Protein AF-G6C2I0-F1 (afdb_monomer)

Foldseek 3Di:
DDADQKKFKDFPNHTQWMWGQDPQLATKTAGDPVCLVPHAFLQCPQGNSDGDIRWDDCPPQNNDFLLLSQQAAPAALLLLVCLLCVVVVHHSVPQGSLNRLLCSACVGAFGMGIPPHDDSDDDDDDDDDPQVVLVQSACSLVDSDDPCSVVQNVFPNRHYDNFRWGWDDDPLFIKIKTHDHPPDDRAVQVVVQVVVVVCVVVVNDFFDWDFADDPRYNGIIMGTRPQWDQDPVRDIRGHRDGDPCSNVSHDPVDPPDDPVNVVVVVVVVVD

Radius of gyration: 19.17 Å; Cα contacts (8 Å, |Δi|>4): 490; chains: 1; bounding box: 46×45×50 Å

pLDDT: mean 92.17, std 7.11, range [58.41, 98.88]

Sequence (271 aa):
MNKIKSLQVFYNDKKVGTLALMKNNIVAFEYDNEWLNNGFSISPYSLPLKKQVFIPKIDPFDGLYGVFSDSLPDGWGRLLVDRILNSQNINSRQISQIDRLAIVGETGMGALSYKPEYNLLEDKDYQEDYDSLALSCQKILNTEYSADLDNLFRLGGSSGGARPKILTKIDNEDWIIKFPSSLDDKNIGELEYLYSVCAKKCKIDMPETKLFPSKISSGYFGIKRFDRKKLSTGTIRKLHMISVSGLLETSHRIPNLDYNDLMQLTLNLTK

Solvent-accessible surface area (backbone atoms only — not comparable to full-atom values): 15181 Å² total; per-residue (Å²): 134,82,86,60,56,59,34,39,33,25,46,84,90,40,59,44,23,39,38,35,60,49,77,93,62,23,37,29,37,31,64,28,74,66,25,66,76,75,58,76,50,86,35,66,81,85,43,51,79,55,98,52,80,45,72,48,51,50,74,70,50,70,5,34,49,25,61,63,51,60,30,42,36,29,61,32,6,38,51,36,46,40,48,55,32,46,76,71,74,37,66,53,89,77,58,48,71,66,46,50,42,17,54,25,17,78,69,21,51,36,25,55,25,31,38,70,59,48,80,92,71,81,94,73,94,77,83,91,51,66,62,60,51,44,53,45,51,49,39,43,76,74,40,97,67,52,98,53,49,68,58,50,29,75,32,14,26,31,33,61,50,63,58,40,48,35,52,49,72,57,98,89,39,55,30,37,40,40,41,64,46,98,88,50,53,76,43,48,22,41,54,55,36,52,51,54,53,50,39,47,76,72,68,46,92,70,65,60,70,47,70,41,86,44,96,86,41,78,15,32,22,29,37,43,45,82,40,51,42,78,42,99,86,71,48,74,44,52,34,80,69,69,51,71,36,23,59,68,58,43,50,85,88,50,97,80,76,55,71,65,57,53,52,53,51,50,55,68,75,72,109

Nearest PDB structures (foldseek):
  7mvs-assembly1_A  TM=4.663E-01  e=1.176E-01  Staphylococcus aureus
  5npk-assembly2_b  TM=4.610E-01  e=1.495E-01  Staphylococcus aureus subsp. aureus N315
  5npp-assembly1_B  TM=4.278E-01  e=5.590E-01  Staphylococcus aureus subsp. aureus N315
  6fm4-assembly1_B  TM=3.222E-01  e=3.259E-01  Staphylococcus aureus subsp. aureus N315
  7mvs-assembly1_B  TM=2.374E-01  e=1.249E-01  Staphylococcus aureus

Structure (mmCIF, N/CA/C/O backbone):
data_AF-G6C2I0-F1
#
_entry.id   AF-G6C2I0-F1
#
loop_
_atom_site.group_PDB
_atom_site.id
_atom_site.type_symbol
_atom_site.label_atom_id
_atom_site.label_alt_id
_atom_site.label_comp_id
_atom_site.label_asym_id
_atom_site.label_entity_id
_atom_site.label_seq_id
_atom_site.pdbx_PDB_ins_code
_atom_site.Cartn_x
_atom_site.Cartn_y
_atom_site.Cartn_z
_atom_site.occupancy
_atom_site.B_iso_or_equiv
_atom_site.auth_seq_id
_atom_site.auth_comp_id
_atom_site.auth_asym_id
_atom_site.auth_atom_id
_atom_site.pdbx_PDB_model_num
ATOM 1 N N . MET A 1 1 ? 5.875 21.004 7.013 1.00 69.56 1 MET A N 1
ATOM 2 C CA . MET A 1 1 ? 4.686 20.154 7.227 1.00 69.56 1 MET A CA 1
ATOM 3 C C . MET A 1 1 ? 4.168 20.340 8.648 1.00 69.56 1 MET A C 1
ATOM 5 O O . MET A 1 1 ? 4.950 20.199 9.584 1.00 69.56 1 MET A O 1
ATOM 9 N N . ASN A 1 2 ? 2.890 20.696 8.819 1.00 75.19 2 ASN A N 1
ATOM 10 C CA . ASN A 1 2 ? 2.262 20.739 10.146 1.00 75.19 2 ASN A CA 1
ATOM 11 C C . ASN A 1 2 ? 2.025 19.307 10.636 1.00 75.19 2 ASN A C 1
ATOM 13 O O . ASN A 1 2 ? 1.536 18.484 9.869 1.00 75.19 2 ASN A O 1
ATOM 17 N N . LYS A 1 3 ? 2.359 19.015 11.898 1.00 80.00 3 LYS A N 1
ATOM 18 C CA . LYS A 1 3 ? 2.163 17.674 12.466 1.00 80.00 3 LYS A CA 1
ATOM 19 C C . LYS A 1 3 ? 0.683 17.331 12.550 1.00 80.00 3 LYS A C 1
ATOM 21 O O . LYS A 1 3 ? -0.088 18.067 13.174 1.00 80.00 3 LYS A O 1
ATOM 26 N N . ILE A 1 4 ? 0.315 16.188 11.988 1.00 88.88 4 ILE A N 1
ATOM 27 C CA . ILE A 1 4 ? -1.056 15.698 12.011 1.00 88.88 4 ILE A CA 1
ATOM 28 C C . ILE A 1 4 ? -1.294 14.970 13.332 1.00 88.88 4 ILE A C 1
ATOM 30 O O . ILE A 1 4 ? -0.576 14.044 13.702 1.00 88.88 4 ILE A O 1
ATOM 34 N N . LYS A 1 5 ? -2.303 15.420 14.083 1.00 93.31 5 LYS A N 1
ATOM 35 C CA . LYS A 1 5 ? -2.696 14.794 15.358 1.00 93.31 5 LYS A CA 1
ATOM 36 C C . LYS A 1 5 ? -3.824 13.784 15.195 1.00 93.31 5 LYS A C 1
ATOM 38 O O . LYS A 1 5 ? -3.981 12.918 16.050 1.00 93.31 5 LYS A O 1
ATOM 43 N N . SER A 1 6 ? -4.604 13.894 14.126 1.00 96.81 6 SER A N 1
ATOM 44 C CA . SER A 1 6 ? -5.695 12.977 13.824 1.00 96.81 6 SER A CA 1
ATOM 45 C C . SER A 1 6 ? -5.953 12.884 12.323 1.00 96.81 6 SER A C 1
ATOM 47 O O . SER A 1 6 ? -5.758 13.853 11.591 1.00 96.81 6 SER A O 1
ATOM 49 N N . LEU A 1 7 ? -6.411 11.711 11.885 1.00 97.38 7 LEU A N 1
ATOM 50 C CA . LEU A 1 7 ? -6.851 11.430 10.521 1.00 97.38 7 LEU A CA 1
ATOM 51 C C . LEU A 1 7 ? -8.189 10.708 10.555 1.00 97.38 7 LEU A C 1
ATOM 53 O O . LEU A 1 7 ? -8.407 9.808 11.356 1.00 97.38 7 LEU A O 1
ATOM 57 N N . GLN A 1 8 ? -9.081 11.064 9.653 1.00 98.38 8 GLN A N 1
ATOM 58 C CA . GLN A 1 8 ? -10.288 10.309 9.370 1.00 98.38 8 GLN A CA 1
ATOM 59 C C . GLN A 1 8 ? -9.968 9.213 8.354 1.00 98.38 8 GLN A C 1
ATOM 61 O O . GLN A 1 8 ? -9.267 9.463 7.374 1.00 98.38 8 GLN A O 1
ATOM 66 N N . VAL A 1 9 ? -10.496 8.013 8.586 1.00 98.50 9 VAL A N 1
ATOM 67 C CA . VAL A 1 9 ? -10.360 6.862 7.686 1.00 98.50 9 VAL A CA 1
ATOM 68 C C . VAL A 1 9 ? -11.669 6.669 6.938 1.00 98.50 9 VAL A C 1
ATOM 70 O O . VAL A 1 9 ? -12.734 6.688 7.557 1.00 98.50 9 VAL A O 1
ATOM 73 N N . PHE A 1 10 ? -11.601 6.446 5.630 1.00 98.44 10 PHE A N 1
ATOM 74 C CA . PHE A 1 10 ? -12.758 6.246 4.760 1.00 98.44 10 PHE A CA 1
ATOM 75 C C . PHE A 1 10 ? -12.673 4.929 3.984 1.00 98.44 10 PHE A C 1
ATOM 77 O O . PHE A 1 10 ? -11.588 4.432 3.708 1.00 98.44 10 PHE A O 1
ATOM 84 N N . TYR A 1 11 ? -13.832 4.396 3.598 1.00 97.38 11 TYR A N 1
ATOM 85 C CA . TYR A 1 11 ? -14.012 3.293 2.657 1.00 97.38 11 TYR A CA 1
ATOM 86 C C . TYR A 1 11 ? -15.064 3.716 1.627 1.00 97.38 11 TYR A C 1
ATOM 88 O O . TYR A 1 11 ? -16.236 3.844 1.979 1.00 97.38 11 TYR A O 1
ATOM 96 N N . ASN A 1 12 ? -14.661 3.926 0.366 1.00 93.94 12 ASN A N 1
ATOM 97 C CA . ASN A 1 12 ? -15.538 4.418 -0.716 1.00 93.94 12 ASN A CA 1
ATOM 98 C C . ASN A 1 12 ? -16.472 5.558 -0.237 1.00 93.94 12 ASN A C 1
ATOM 100 O O . ASN A 1 12 ? -17.691 5.395 -0.212 1.00 93.94 12 ASN A O 1
ATOM 104 N N . ASP A 1 13 ? -15.878 6.660 0.235 1.00 92.38 13 ASP A N 1
ATOM 105 C CA . ASP A 1 13 ? -16.540 7.878 0.747 1.00 92.38 13 ASP A CA 1
ATOM 106 C C . ASP A 1 13 ? -17.302 7.756 2.074 1.00 92.38 13 ASP A C 1
ATOM 108 O O . ASP A 1 13 ? -17.698 8.766 2.655 1.00 92.38 13 ASP A O 1
ATOM 112 N N . LYS A 1 14 ? -17.443 6.550 2.628 1.00 97.38 14 LYS A N 1
ATOM 113 C CA . LYS A 1 14 ? -18.017 6.356 3.964 1.00 97.38 14 LYS A CA 1
ATOM 114 C C . LYS A 1 14 ? -16.936 6.430 5.025 1.00 97.38 14 LYS A C 1
ATOM 116 O O . LYS A 1 14 ? -15.939 5.713 4.946 1.00 97.38 14 LYS A O 1
ATOM 121 N N . LYS A 1 15 ? -17.141 7.267 6.039 1.00 98.50 15 LYS A N 1
ATOM 122 C CA . LYS A 1 15 ? -16.218 7.369 7.167 1.00 98.50 15 LYS A CA 1
ATOM 123 C C . LYS A 1 15 ? -16.267 6.081 7.988 1.00 98.50 15 LYS A C 1
ATOM 125 O O . LYS A 1 15 ? -17.309 5.711 8.515 1.00 98.50 15 LYS A O 1
ATOM 130 N N . VAL A 1 16 ? -15.125 5.414 8.087 1.00 98.69 16 VAL A N 1
ATOM 131 C CA . VAL A 1 16 ? -14.931 4.188 8.867 1.00 98.69 16 VAL A CA 1
ATOM 132 C C . VAL A 1 16 ? -14.662 4.532 10.326 1.00 98.69 16 VAL A C 1
ATOM 134 O O . VAL A 1 16 ? -15.190 3.895 11.232 1.00 98.69 16 VAL A O 1
ATOM 137 N N . GLY A 1 17 ? -13.839 5.550 10.568 1.00 98.69 17 GLY A N 1
ATOM 138 C CA . GLY A 1 17 ? -13.423 5.919 11.912 1.00 98.69 17 GLY A CA 1
ATOM 139 C C . GLY A 1 17 ? -12.385 7.027 11.929 1.00 98.69 17 GLY A C 1
ATOM 140 O O . GLY A 1 17 ? -12.178 7.723 10.932 1.00 98.69 17 GLY A O 1
ATOM 141 N N . THR A 1 18 ? -11.747 7.199 13.079 1.00 98.75 18 THR A N 1
ATOM 142 C CA . THR A 1 18 ? -10.742 8.238 13.314 1.00 98.75 18 THR A CA 1
ATOM 143 C C . THR A 1 18 ? -9.493 7.625 13.933 1.00 98.75 18 THR A C 1
ATOM 145 O O . THR A 1 18 ? -9.576 6.880 14.905 1.00 98.75 18 THR A O 1
ATOM 148 N N . LEU A 1 19 ? -8.340 7.962 13.365 1.00 98.62 19 LEU A N 1
ATOM 149 C CA . LEU A 1 19 ? -7.011 7.740 13.912 1.00 98.62 19 LEU A CA 1
ATOM 150 C C . LEU A 1 19 ? -6.587 8.962 14.729 1.00 98.62 19 LEU A C 1
ATOM 152 O O . LEU A 1 19 ? -6.775 10.095 14.282 1.00 98.62 19 LEU A O 1
ATOM 156 N N . ALA A 1 20 ? -5.980 8.746 15.891 1.00 97.88 20 ALA A N 1
ATOM 157 C CA . ALA A 1 20 ? -5.472 9.809 16.751 1.00 97.88 20 ALA A CA 1
ATOM 158 C C . ALA A 1 20 ? -4.074 9.472 17.279 1.00 97.88 20 ALA A C 1
ATOM 160 O O . AL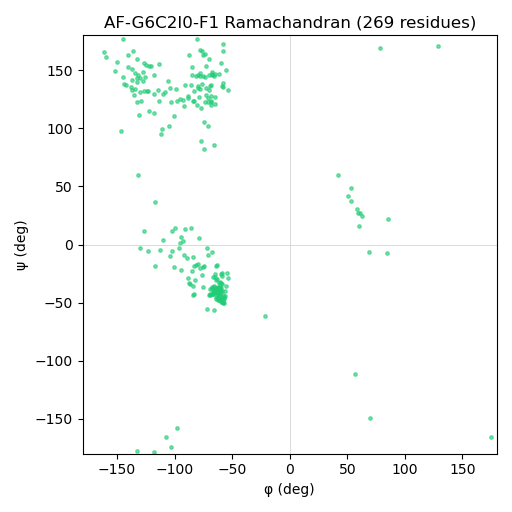A A 1 20 ? -3.845 8.404 17.846 1.00 97.88 20 ALA A O 1
ATOM 161 N N . LEU A 1 21 ? -3.142 10.410 17.109 1.00 96.62 21 LEU A N 1
ATOM 162 C CA . LEU A 1 21 ? -1.776 10.289 17.599 1.00 96.62 21 LEU A CA 1
ATOM 163 C C . LEU A 1 21 ? -1.738 10.477 19.121 1.00 96.62 21 LEU A C 1
ATOM 165 O O . LEU A 1 21 ? -2.130 11.518 19.653 1.00 96.62 21 LEU A O 1
ATOM 169 N N . MET A 1 22 ? -1.218 9.475 19.814 1.00 94.81 22 MET A N 1
ATOM 170 C CA . MET A 1 22 ? -0.956 9.463 21.249 1.00 94.81 22 MET A CA 1
ATOM 171 C C . MET A 1 22 ? 0.543 9.657 21.533 1.00 94.81 22 MET A C 1
ATOM 173 O O . MET A 1 22 ? 1.358 9.911 20.643 1.00 94.81 22 MET A O 1
ATOM 177 N N . LYS A 1 23 ? 0.931 9.554 22.812 1.00 90.69 23 LYS A N 1
ATOM 178 C CA . LYS A 1 23 ? 2.345 9.530 23.214 1.00 90.69 23 LYS A CA 1
ATOM 179 C C . LYS A 1 23 ? 3.070 8.342 22.561 1.00 90.69 23 LYS A C 1
ATOM 181 O O . LYS A 1 23 ? 2.452 7.335 22.229 1.00 90.69 23 LYS A O 1
ATOM 186 N N . ASN A 1 24 ? 4.390 8.461 22.419 1.00 88.06 24 ASN A N 1
ATOM 187 C CA . ASN A 1 24 ? 5.270 7.421 21.869 1.00 88.06 24 ASN A CA 1
ATOM 188 C C . ASN A 1 24 ? 4.908 6.971 20.439 1.00 88.06 24 ASN A C 1
ATOM 190 O O . ASN A 1 24 ? 5.144 5.822 20.089 1.00 88.06 24 ASN A O 1
ATOM 194 N N . ASN A 1 25 ? 4.340 7.866 19.621 1.00 89.81 25 ASN A N 1
ATOM 195 C CA . ASN A 1 25 ? 3.910 7.601 18.240 1.00 89.81 25 ASN A CA 1
ATOM 196 C C . ASN A 1 25 ? 2.838 6.510 18.075 1.00 89.81 25 ASN A C 1
ATOM 198 O O . ASN A 1 25 ? 2.589 6.071 16.958 1.00 89.81 25 ASN A O 1
ATOM 202 N N . ILE A 1 26 ? 2.159 6.122 19.157 1.00 96.69 26 ILE A N 1
ATOM 203 C CA . ILE A 1 26 ? 1.025 5.199 19.084 1.00 96.69 26 ILE A CA 1
ATOM 204 C C . ILE A 1 26 ? -0.150 5.909 18.410 1.00 96.69 26 ILE A C 1
ATOM 206 O O . ILE A 1 26 ? -0.492 7.032 18.776 1.00 96.69 26 ILE A O 1
ATOM 210 N N . VAL A 1 27 ? -0.787 5.253 17.447 1.00 98.00 27 VAL A N 1
ATOM 211 C CA . VAL A 1 27 ? -1.942 5.766 16.713 1.00 98.00 27 VAL A CA 1
ATOM 212 C C . VAL A 1 27 ? -3.167 4.952 17.110 1.00 98.00 27 VAL A C 1
ATOM 214 O O . VAL A 1 27 ? -3.382 3.840 16.630 1.00 98.00 27 VAL A O 1
ATOM 217 N N . ALA A 1 28 ? -3.973 5.507 18.012 1.00 98.31 28 ALA A N 1
ATOM 218 C CA . ALA A 1 28 ? -5.231 4.891 18.408 1.00 98.31 28 ALA A CA 1
ATOM 219 C C . ALA A 1 28 ? -6.275 5.021 17.300 1.00 98.31 28 ALA A C 1
ATOM 221 O O . ALA A 1 28 ? -6.241 5.967 16.514 1.00 98.31 28 ALA A O 1
ATOM 222 N N . PHE A 1 29 ? -7.224 4.092 17.273 1.00 98.81 29 PHE A N 1
ATOM 223 C CA . PHE A 1 29 ? -8.326 4.075 16.323 1.00 98.81 29 PHE A CA 1
ATOM 224 C C . PHE A 1 29 ? -9.667 3.958 17.047 1.00 98.81 29 PHE A C 1
ATOM 226 O O . PHE A 1 29 ? -9.801 3.192 17.997 1.00 98.81 29 PHE A O 1
ATOM 233 N N . GLU A 1 30 ? -10.680 4.669 16.568 1.00 98.75 30 GLU A N 1
ATOM 234 C CA . GLU A 1 30 ? -12.069 4.490 16.987 1.00 98.75 30 GLU A CA 1
ATOM 235 C C . GLU A 1 30 ? -12.976 4.458 15.753 1.00 98.75 30 GLU A C 1
ATOM 237 O O . GLU A 1 30 ? -12.849 5.301 14.860 1.00 98.75 30 GLU A O 1
ATOM 242 N N . TYR A 1 31 ? -13.894 3.490 15.703 1.00 98.88 31 TYR A N 1
ATOM 243 C CA . TYR A 1 31 ? -14.903 3.417 14.648 1.00 98.88 31 TYR A CA 1
ATOM 244 C C . TYR A 1 31 ? -15.907 4.568 14.745 1.00 98.88 31 TYR A C 1
ATOM 246 O O . TYR A 1 31 ? -16.311 4.981 15.831 1.00 98.88 31 TYR A O 1
ATOM 254 N N . ASP A 1 32 ? -16.377 5.038 13.594 1.00 98.75 32 ASP A N 1
ATOM 255 C CA . ASP A 1 32 ? -17.488 5.979 13.532 1.00 98.75 32 ASP A CA 1
ATOM 256 C C . ASP A 1 32 ? -18.809 5.293 13.939 1.00 98.75 32 ASP A C 1
ATOM 258 O O . ASP A 1 32 ? -19.021 4.112 13.649 1.00 98.75 32 ASP A O 1
ATOM 262 N N . ASN A 1 33 ? -19.719 6.020 14.600 1.00 98.25 33 ASN A N 1
ATOM 263 C CA . ASN A 1 33 ? -21.000 5.455 15.044 1.00 98.25 33 ASN A CA 1
ATOM 264 C C . ASN A 1 33 ? -21.842 4.948 13.863 1.00 98.25 33 ASN A C 1
ATOM 266 O O . ASN A 1 33 ? -22.517 3.929 13.992 1.00 98.25 33 ASN A O 1
ATOM 270 N N . GLU A 1 34 ? -21.807 5.631 12.715 1.00 98.06 34 GLU A N 1
ATOM 271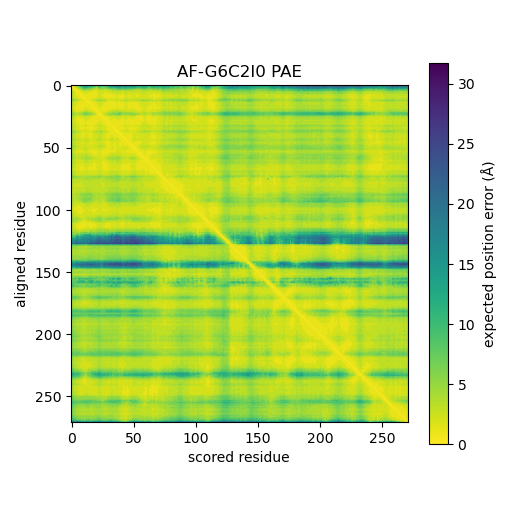 C CA . GLU A 1 34 ? -22.550 5.184 11.535 1.00 98.06 34 GLU A CA 1
ATOM 272 C C . GLU A 1 34 ? -21.947 3.898 10.952 1.00 98.06 34 GLU A C 1
ATOM 274 O O . GLU A 1 34 ? -22.679 2.986 10.554 1.00 98.06 34 GLU A O 1
ATOM 279 N N . TRP A 1 35 ? -20.614 3.787 10.966 1.00 98.56 35 TRP A N 1
ATOM 280 C CA . TRP A 1 35 ? -19.906 2.593 10.510 1.00 98.56 35 TRP A CA 1
ATOM 281 C C . TRP A 1 35 ? -20.155 1.388 11.415 1.00 98.56 35 TRP A C 1
ATOM 283 O O . TRP A 1 35 ? -20.317 0.278 10.922 1.00 98.56 35 TRP A O 1
ATOM 293 N N . LEU A 1 36 ? -20.244 1.589 12.731 1.00 98.12 36 LEU A N 1
ATOM 294 C CA . LEU A 1 36 ? -20.587 0.514 13.667 1.00 98.12 36 LEU A CA 1
ATOM 295 C C . LEU A 1 36 ? -21.953 -0.116 13.368 1.00 98.12 36 LEU A C 1
ATOM 297 O O . LEU A 1 36 ? -22.112 -1.319 13.551 1.00 98.12 36 LEU A O 1
ATOM 301 N N . ASN A 1 37 ? -22.913 0.681 12.893 1.00 97.44 37 ASN A N 1
ATOM 302 C CA . ASN A 1 37 ? -24.268 0.211 12.603 1.00 97.44 37 ASN A CA 1
ATOM 303 C C . ASN A 1 37 ? -24.402 -0.424 11.212 1.00 97.44 37 ASN A C 1
ATOM 305 O O . ASN A 1 37 ? -25.180 -1.357 11.042 1.00 97.44 37 ASN A O 1
ATOM 309 N N . ASN A 1 38 ? -23.678 0.097 10.216 1.00 97.25 38 ASN A N 1
ATOM 310 C CA . ASN A 1 38 ? -23.921 -0.216 8.799 1.00 97.25 38 ASN A CA 1
ATOM 311 C C . ASN A 1 38 ? -22.701 -0.785 8.057 1.00 97.25 38 ASN A C 1
ATOM 313 O O . ASN A 1 38 ? -22.786 -1.098 6.867 1.00 97.25 38 ASN A O 1
ATOM 317 N N . GLY A 1 39 ? -21.547 -0.821 8.715 1.00 97.25 39 GLY A N 1
ATOM 318 C CA . GLY A 1 39 ? -20.271 -1.224 8.145 1.00 97.25 39 GLY A CA 1
ATOM 319 C C . GLY A 1 39 ? -19.912 -2.673 8.452 1.00 97.25 39 GLY A C 1
ATOM 320 O O . GLY A 1 39 ? -20.750 -3.522 8.741 1.00 97.25 39 GLY A O 1
ATOM 321 N N . PHE A 1 40 ? -18.617 -2.951 8.372 1.00 97.31 40 PHE A N 1
ATOM 322 C CA . PHE A 1 40 ? -18.014 -4.244 8.686 1.00 97.31 40 PHE A CA 1
ATOM 323 C C . PHE A 1 40 ? -16.685 -4.009 9.413 1.00 97.31 40 PHE A C 1
ATOM 325 O O . PHE A 1 40 ? -16.128 -2.907 9.378 1.00 97.31 40 PHE A O 1
ATOM 332 N N . SER A 1 41 ? -16.159 -5.033 10.083 1.00 97.31 41 SER A N 1
ATOM 333 C CA . SER A 1 41 ? -14.842 -4.919 10.711 1.00 97.31 41 SER A CA 1
ATOM 334 C C . SER A 1 41 ? -13.756 -4.877 9.637 1.00 97.31 41 SER A C 1
ATOM 336 O O . SER A 1 41 ? -13.643 -5.802 8.835 1.00 97.31 41 SER A O 1
ATOM 338 N N . ILE A 1 42 ? -12.938 -3.822 9.631 1.00 97.44 42 ILE A N 1
ATOM 339 C CA . ILE A 1 42 ? -11.839 -3.686 8.661 1.00 97.44 42 ILE A CA 1
ATOM 340 C C . ILE A 1 42 ? -10.646 -4.602 8.983 1.00 97.44 42 ILE A C 1
ATOM 342 O O . ILE A 1 42 ? -9.850 -4.899 8.097 1.00 97.44 42 ILE A O 1
ATOM 346 N N . SER A 1 43 ? -10.543 -5.081 10.225 1.00 97.06 43 SER A N 1
ATOM 347 C CA . SER A 1 43 ? -9.609 -6.125 10.657 1.00 97.06 43 SER A CA 1
ATOM 348 C C . SER A 1 43 ? -10.288 -6.945 11.762 1.00 97.06 43 SER A C 1
ATOM 350 O O . SER A 1 43 ? -10.328 -6.489 12.904 1.00 97.06 43 SER A O 1
ATOM 352 N N . PRO A 1 44 ? -10.885 -8.111 11.458 1.00 94.50 44 PRO A N 1
ATOM 353 C CA . PRO A 1 44 ? -11.785 -8.817 12.379 1.00 94.50 44 PRO A CA 1
ATOM 354 C C . PRO A 1 44 ? -11.144 -9.238 13.703 1.00 94.50 44 PRO A C 1
ATOM 356 O O . PRO A 1 44 ? -11.826 -9.237 14.728 1.00 94.50 44 PRO A O 1
ATOM 359 N N . TYR A 1 45 ? -9.850 -9.561 13.704 1.00 94.69 45 TYR A N 1
ATOM 360 C CA . TYR A 1 45 ? -9.148 -9.999 14.910 1.00 94.69 45 TYR A CA 1
ATOM 361 C C . TYR A 1 45 ? -8.665 -8.825 15.767 1.00 94.69 45 TYR A C 1
ATOM 363 O O . TYR A 1 45 ? -8.856 -8.838 16.983 1.00 94.69 45 TYR A O 1
ATOM 371 N N . SER A 1 46 ? -8.092 -7.790 15.147 1.00 97.38 46 SER A N 1
ATOM 372 C CA . SER A 1 46 ? -7.517 -6.646 15.870 1.00 97.38 46 SER A CA 1
ATOM 373 C C . SER A 1 46 ? -8.536 -5.551 16.180 1.00 97.38 46 SER A C 1
ATOM 375 O O . SER A 1 46 ? -8.451 -4.888 17.212 1.00 97.38 46 SER A O 1
ATOM 377 N N . LEU A 1 47 ? -9.502 -5.357 15.281 1.00 98.19 47 LEU A N 1
ATOM 378 C CA . LEU A 1 47 ? -10.477 -4.267 15.281 1.00 98.19 47 LEU A CA 1
ATOM 379 C C . LEU A 1 47 ? -11.908 -4.801 15.079 1.00 98.19 47 LEU A C 1
ATOM 381 O O . LEU A 1 47 ? -12.571 -4.421 14.105 1.00 98.19 47 LEU A O 1
ATOM 385 N N . PRO A 1 48 ? -12.438 -5.672 15.957 1.00 97.38 48 PRO A N 1
ATOM 386 C CA . PRO A 1 48 ? -13.841 -6.083 15.883 1.00 97.38 48 PRO A CA 1
ATOM 387 C C . PRO A 1 48 ? -14.771 -4.858 15.918 1.00 97.38 48 PRO A C 1
ATOM 389 O O . PRO A 1 48 ? -14.431 -3.852 16.538 1.00 97.38 48 PRO A O 1
ATOM 392 N N . LEU A 1 49 ? -15.949 -4.928 15.285 1.00 97.38 49 LEU A N 1
ATOM 393 C CA . LEU A 1 49 ? -16.934 -3.833 15.301 1.00 97.38 49 LEU A CA 1
ATOM 394 C C . LEU A 1 49 ? -17.481 -3.604 16.717 1.00 97.38 49 LEU A C 1
ATOM 396 O O . LEU A 1 49 ? -18.502 -4.163 17.113 1.00 97.38 49 LEU A O 1
ATOM 400 N N . LYS A 1 50 ? -16.769 -2.799 17.503 1.00 97.69 50 LYS A N 1
ATOM 401 C CA . LYS A 1 50 ? -17.113 -2.445 18.878 1.00 97.69 50 LYS A CA 1
ATOM 402 C C . LYS A 1 50 ? -16.873 -0.961 19.095 1.00 97.69 50 LYS A C 1
ATOM 404 O O . LYS A 1 50 ? -15.886 -0.405 18.615 1.00 97.69 50 LYS A O 1
ATOM 409 N N . LYS A 1 51 ? -17.769 -0.336 19.858 1.00 97.69 51 LYS A N 1
ATOM 410 C CA . LYS A 1 51 ? -17.649 1.061 20.270 1.00 97.69 51 LYS A CA 1
ATOM 411 C C . LYS A 1 51 ? -16.636 1.189 21.405 1.00 97.69 51 LYS A C 1
ATOM 413 O O . LYS A 1 51 ? -16.993 1.064 22.572 1.00 97.69 51 LYS A O 1
ATOM 418 N N . GLN A 1 52 ? -15.375 1.383 21.046 1.00 98.00 52 GLN A N 1
ATOM 419 C CA . GLN A 1 52 ? -14.272 1.610 21.974 1.00 98.00 52 GLN A CA 1
ATOM 420 C C . GLN A 1 52 ? -13.086 2.245 21.242 1.00 98.00 52 GLN A C 1
ATOM 422 O O . GLN A 1 52 ? -12.995 2.177 20.015 1.00 98.00 52 GLN A O 1
ATOM 427 N N . VAL A 1 53 ? -12.139 2.771 22.016 1.00 98.44 53 VAL A N 1
ATOM 428 C CA . VAL A 1 53 ? -10.825 3.165 21.507 1.00 98.44 53 VAL A CA 1
ATOM 429 C C . VAL A 1 53 ? -9.921 1.934 21.455 1.00 98.44 53 VAL A C 1
ATOM 431 O O . VAL A 1 53 ? -9.705 1.259 22.462 1.00 98.44 53 VAL A O 1
ATOM 434 N N . PHE A 1 54 ? -9.383 1.653 20.276 1.00 98.56 54 PHE A N 1
ATOM 435 C CA . PHE A 1 54 ? -8.406 0.605 20.023 1.00 98.56 54 PHE A CA 1
ATOM 436 C C . PHE A 1 54 ? -7.003 1.200 20.073 1.00 98.56 54 PHE A C 1
ATOM 438 O O . PHE A 1 54 ? -6.709 2.167 19.370 1.00 98.56 54 PHE A O 1
ATOM 445 N N . ILE A 1 55 ? -6.138 0.626 20.904 1.00 98.25 55 ILE A N 1
ATOM 446 C CA . ILE A 1 55 ? -4.761 1.084 21.096 1.00 98.25 55 ILE A CA 1
ATOM 447 C C . ILE A 1 55 ? -3.827 -0.051 20.656 1.00 98.25 55 ILE A C 1
ATOM 449 O O . ILE A 1 55 ? -3.824 -1.103 21.304 1.00 98.25 55 ILE A O 1
ATOM 453 N N . PRO A 1 56 ? -3.056 0.124 19.568 1.00 97.25 56 PRO A N 1
ATOM 454 C CA . PRO A 1 56 ? -2.139 -0.905 19.096 1.00 97.25 56 PRO A CA 1
ATOM 455 C C . PRO A 1 56 ? -0.909 -1.016 20.005 1.00 97.25 56 PRO A C 1
ATOM 457 O O . PRO A 1 56 ? -0.595 -0.124 20.800 1.00 97.25 56 PRO A O 1
ATOM 460 N N . LYS A 1 57 ? -0.182 -2.124 19.857 1.00 95.62 57 LYS A N 1
ATOM 461 C CA . LYS A 1 57 ? 1.179 -2.256 20.389 1.00 95.62 57 LYS A CA 1
ATOM 462 C C . LYS A 1 57 ? 2.154 -1.457 19.518 1.00 95.62 57 LYS A C 1
ATOM 464 O O . LYS A 1 57 ? 1.827 -1.100 18.390 1.00 95.62 57 LYS A O 1
ATOM 469 N N . ILE A 1 58 ? 3.350 -1.183 20.046 1.00 94.94 58 ILE A N 1
ATOM 470 C CA . ILE A 1 58 ? 4.424 -0.561 19.256 1.00 94.94 58 ILE A CA 1
ATOM 471 C C . ILE A 1 58 ? 4.861 -1.528 18.153 1.00 94.94 58 ILE A C 1
ATOM 473 O O . ILE A 1 58 ? 4.767 -1.194 16.980 1.00 94.94 58 ILE A O 1
ATOM 477 N N . ASP A 1 59 ? 5.259 -2.743 18.516 1.00 94.06 59 ASP A N 1
ATOM 478 C CA . ASP A 1 59 ? 5.637 -3.764 17.542 1.00 94.06 59 ASP A CA 1
ATOM 479 C C . ASP A 1 59 ? 4.413 -4.542 17.029 1.00 94.06 59 ASP A C 1
ATOM 481 O O . ASP A 1 59 ? 3.487 -4.800 17.809 1.00 94.06 59 ASP A O 1
ATOM 485 N N . PRO A 1 60 ? 4.409 -4.964 15.748 1.00 94.69 60 PRO A N 1
ATOM 486 C CA . PRO A 1 60 ? 5.506 -4.848 14.772 1.00 94.69 60 PRO A CA 1
ATOM 487 C C . PRO A 1 60 ? 5.435 -3.617 13.847 1.00 94.69 60 PRO A C 1
ATOM 489 O O . PRO A 1 60 ? 6.275 -3.484 12.957 1.00 94.69 60 PRO A O 1
ATOM 492 N N . PHE A 1 61 ? 4.430 -2.750 14.002 1.00 95.19 61 PHE A N 1
ATOM 493 C CA . PHE A 1 61 ? 4.096 -1.702 13.025 1.00 95.19 61 PHE A CA 1
ATOM 494 C C . PHE A 1 61 ? 4.237 -0.275 13.570 1.00 95.19 61 PHE A C 1
ATOM 496 O O . PHE A 1 61 ? 3.448 0.607 13.233 1.00 95.19 61 PHE A O 1
ATOM 503 N N . ASP A 1 62 ? 5.237 -0.044 14.417 1.00 94.19 62 ASP A N 1
ATOM 504 C CA . ASP A 1 62 ? 5.584 1.266 14.980 1.00 94.19 62 ASP A CA 1
ATOM 505 C C . ASP A 1 62 ? 4.393 2.018 15.612 1.00 94.19 62 ASP A C 1
ATOM 507 O O . ASP A 1 62 ? 4.237 3.229 15.436 1.00 94.19 62 ASP A O 1
ATOM 511 N N . GLY A 1 63 ? 3.535 1.308 16.349 1.00 96.00 63 GLY A N 1
ATOM 512 C CA . GLY A 1 63 ? 2.385 1.906 17.029 1.00 96.00 63 GLY A CA 1
ATOM 513 C C . GLY A 1 63 ? 1.140 2.052 16.158 1.00 96.00 63 GLY A C 1
ATOM 514 O O . GLY A 1 63 ? 0.284 2.876 16.473 1.00 96.00 63 GLY A O 1
ATOM 515 N N . LEU A 1 64 ? 1.017 1.277 15.081 1.00 97.31 64 LEU A N 1
ATOM 516 C CA . LEU A 1 64 ? -0.145 1.245 14.193 1.00 97.31 64 LEU A CA 1
ATOM 517 C C . LEU A 1 64 ? -0.751 -0.170 14.148 1.00 97.31 64 LEU A C 1
ATOM 519 O O . LEU A 1 64 ? -0.046 -1.151 14.348 1.00 97.31 64 LEU A O 1
ATOM 523 N N . TYR A 1 65 ? -2.051 -0.297 13.868 1.00 98.12 65 TYR A N 1
ATOM 524 C CA . TYR A 1 65 ? -2.629 -1.601 13.509 1.00 98.12 65 TYR A CA 1
ATOM 525 C C . TYR A 1 65 ? -2.253 -1.988 12.078 1.00 98.12 65 TYR A C 1
ATOM 527 O O . TYR A 1 65 ? -2.222 -1.133 11.184 1.00 98.12 65 TYR A O 1
ATOM 535 N N . GLY A 1 66 ? -2.046 -3.281 11.841 1.00 97.00 66 GLY A N 1
ATOM 536 C CA . GLY A 1 66 ? -1.581 -3.816 10.566 1.00 97.00 66 GLY A CA 1
ATOM 537 C C . GLY A 1 66 ? -2.432 -3.425 9.360 1.00 97.00 66 GLY A C 1
ATOM 538 O O . GLY A 1 66 ? -1.890 -3.097 8.311 1.00 97.00 66 GLY A O 1
ATOM 539 N N . VAL A 1 67 ? -3.755 -3.323 9.525 1.00 97.50 67 VAL A N 1
ATOM 540 C CA . VAL A 1 67 ? -4.668 -2.876 8.453 1.00 97.50 67 VAL A CA 1
ATOM 541 C C . VAL A 1 67 ? -4.362 -1.469 7.927 1.00 97.50 67 VAL A C 1
ATOM 543 O O . VAL A 1 67 ? -4.566 -1.190 6.749 1.00 97.50 67 VAL A O 1
ATOM 546 N N . PHE A 1 68 ? -3.872 -0.568 8.781 1.00 97.69 68 PHE A N 1
ATOM 547 C CA . PHE A 1 68 ? -3.447 0.761 8.344 1.00 97.69 68 PHE A CA 1
ATOM 548 C C . PHE A 1 68 ? -1.987 0.738 7.888 1.00 97.69 68 PHE A C 1
ATOM 550 O O . PHE A 1 68 ? -1.637 1.454 6.954 1.00 97.69 68 PHE A O 1
ATOM 557 N N . SER A 1 69 ? -1.151 -0.107 8.503 1.00 95.69 69 SER A N 1
ATOM 558 C CA . SER A 1 69 ? 0.241 -0.302 8.083 1.00 95.69 69 SER A CA 1
ATOM 559 C C . SER A 1 69 ? 0.342 -0.792 6.637 1.00 95.69 69 SER A C 1
ATOM 561 O O . SER A 1 69 ? 1.171 -0.295 5.887 1.00 95.69 69 SER A O 1
ATOM 563 N N . ASP A 1 70 ? -0.577 -1.655 6.201 1.00 93.94 70 ASP A N 1
ATOM 564 C CA . ASP A 1 70 ? -0.681 -2.134 4.816 1.00 93.94 70 ASP A CA 1
ATOM 565 C C . ASP A 1 70 ? -0.882 -1.017 3.780 1.00 93.94 70 ASP A C 1
ATOM 567 O O . ASP A 1 70 ? -0.568 -1.195 2.603 1.00 93.94 70 ASP A O 1
ATOM 571 N N . SER A 1 71 ? -1.422 0.133 4.190 1.00 94.56 71 SER A N 1
ATOM 572 C CA . SER A 1 71 ? -1.576 1.283 3.294 1.00 94.56 71 SER A CA 1
ATOM 573 C C . SER A 1 71 ? -0.293 2.095 3.153 1.00 94.56 71 SER A C 1
ATOM 575 O O . SER A 1 71 ? -0.180 2.892 2.222 1.00 94.56 71 SER A O 1
ATOM 577 N N . LEU A 1 72 ? 0.665 1.922 4.067 1.00 94.06 72 LEU A N 1
ATOM 578 C CA . LEU A 1 72 ? 1.932 2.628 4.015 1.00 94.06 72 LEU A CA 1
ATOM 579 C C . LEU A 1 72 ? 2.823 2.061 2.906 1.00 94.06 72 LEU A C 1
ATOM 581 O O . LEU A 1 72 ? 2.870 0.849 2.681 1.00 94.06 72 LEU A O 1
ATOM 585 N N . PRO A 1 73 ? 3.595 2.926 2.238 1.00 90.62 73 PRO A N 1
ATOM 586 C CA . PRO A 1 73 ? 4.575 2.466 1.280 1.00 90.62 73 PRO A CA 1
ATOM 587 C C . PRO A 1 73 ? 5.719 1.713 1.973 1.00 90.62 73 PRO A C 1
ATOM 589 O O . PRO A 1 73 ? 6.140 2.051 3.082 1.00 90.62 73 PRO A O 1
ATOM 592 N N . ASP A 1 74 ? 6.261 0.711 1.283 1.00 89.44 74 ASP A N 1
ATOM 593 C CA . ASP A 1 74 ? 7.429 -0.067 1.727 1.00 89.44 74 ASP A CA 1
ATOM 594 C C . ASP A 1 74 ? 8.658 0.319 0.879 1.00 89.44 74 ASP A C 1
ATOM 596 O O . ASP A 1 74 ? 8.624 1.344 0.212 1.00 89.44 74 ASP A O 1
ATOM 600 N N . GLY A 1 75 ? 9.746 -0.458 0.907 1.00 88.94 75 GLY A N 1
ATOM 601 C CA . GLY A 1 75 ? 11.063 -0.169 0.320 1.00 88.94 75 GLY A CA 1
ATOM 602 C C . GLY A 1 75 ? 11.115 0.878 -0.801 1.00 88.94 75 GLY A C 1
ATOM 603 O O . GLY A 1 75 ? 11.754 1.911 -0.611 1.00 88.94 75 GLY A O 1
ATOM 604 N N . TRP A 1 76 ? 10.434 0.653 -1.932 1.00 91.81 76 TRP A N 1
ATOM 605 C CA . TRP A 1 76 ? 10.427 1.608 -3.049 1.00 91.81 76 TRP A CA 1
ATOM 606 C C . TRP A 1 76 ? 9.618 2.883 -2.767 1.00 91.81 76 TRP A C 1
ATOM 608 O O . TRP A 1 76 ? 10.161 3.983 -2.854 1.00 91.81 76 TRP A O 1
ATOM 618 N N . GLY A 1 77 ? 8.338 2.768 -2.403 1.00 92.31 77 GLY A N 1
ATOM 619 C CA . GLY A 1 77 ? 7.508 3.944 -2.126 1.00 92.31 77 GLY A CA 1
ATOM 620 C C . GLY A 1 77 ? 8.043 4.767 -0.948 1.00 92.31 77 GLY A C 1
ATOM 621 O O . GLY A 1 77 ? 8.088 5.993 -1.011 1.00 92.31 77 GLY A O 1
ATOM 622 N N . ARG A 1 78 ? 8.554 4.106 0.100 1.00 92.25 78 ARG A N 1
ATOM 623 C CA . ARG A 1 78 ? 9.167 4.752 1.266 1.00 92.25 78 ARG A CA 1
ATOM 624 C C . ARG A 1 78 ? 10.409 5.536 0.864 1.00 92.25 78 ARG A C 1
ATOM 626 O O . ARG A 1 78 ? 10.567 6.664 1.318 1.00 92.25 78 ARG A O 1
ATOM 633 N N . LEU A 1 79 ? 11.245 4.978 -0.016 1.00 92.56 79 LEU A N 1
ATOM 634 C CA . LEU A 1 79 ? 12.400 5.680 -0.576 1.00 92.56 79 LEU A CA 1
ATOM 635 C C . LEU A 1 79 ? 11.976 6.959 -1.310 1.00 92.56 79 LEU A C 1
ATOM 637 O O . LEU A 1 79 ? 12.589 8.005 -1.107 1.00 92.56 79 LEU A O 1
ATOM 641 N N . LEU A 1 80 ? 10.931 6.890 -2.140 1.00 93.19 80 LEU A N 1
ATOM 642 C CA . LEU A 1 80 ? 10.418 8.049 -2.876 1.00 93.19 80 LEU A CA 1
ATOM 643 C C . LEU A 1 80 ? 9.865 9.127 -1.935 1.00 93.19 80 LEU A C 1
ATOM 645 O O . LEU A 1 80 ? 10.212 10.298 -2.080 1.00 93.19 80 LEU A O 1
ATOM 649 N N . VAL A 1 81 ? 9.054 8.730 -0.949 1.00 92.38 81 VAL A N 1
ATOM 650 C CA . VAL A 1 81 ? 8.510 9.632 0.080 1.00 92.38 81 VAL A CA 1
ATOM 651 C C . VAL A 1 81 ? 9.639 10.318 0.843 1.00 92.38 81 VAL A C 1
ATOM 653 O O . VAL A 1 81 ? 9.646 11.540 0.964 1.00 92.38 81 VAL A O 1
ATOM 656 N N . ASP A 1 82 ? 10.618 9.552 1.326 1.00 92.75 82 ASP A N 1
ATOM 657 C CA . ASP A 1 82 ? 11.718 10.089 2.126 1.00 92.75 82 ASP A CA 1
ATOM 658 C C . ASP A 1 82 ? 12.570 11.077 1.312 1.00 92.75 82 ASP A C 1
ATOM 660 O O . ASP A 1 82 ? 12.979 12.114 1.835 1.00 92.75 82 ASP A O 1
ATOM 664 N N . ARG A 1 83 ? 12.785 10.814 0.016 1.00 91.69 83 ARG A N 1
ATOM 665 C CA . ARG A 1 83 ? 13.516 11.722 -0.881 1.00 91.69 83 ARG A CA 1
ATOM 666 C C . ARG A 1 83 ? 12.766 13.010 -1.181 1.00 91.69 83 ARG A C 1
ATOM 668 O O . ARG A 1 83 ? 13.395 14.064 -1.164 1.00 91.69 83 ARG A O 1
ATOM 675 N N . ILE A 1 84 ? 11.458 12.943 -1.426 1.00 91.31 84 ILE A N 1
ATOM 676 C CA . ILE A 1 84 ? 10.635 14.143 -1.634 1.00 91.31 84 ILE A CA 1
ATOM 677 C C . ILE A 1 84 ? 10.560 14.992 -0.366 1.00 91.31 84 ILE A C 1
ATOM 679 O O . ILE A 1 84 ? 10.671 16.212 -0.424 1.00 91.31 84 ILE A O 1
ATOM 683 N N . LEU A 1 85 ? 10.432 14.368 0.805 1.00 91.81 85 LEU A N 1
ATOM 684 C CA . LEU A 1 85 ? 10.481 15.103 2.067 1.00 91.81 85 LEU A CA 1
ATOM 685 C C . LEU A 1 85 ? 11.834 15.804 2.238 1.00 91.81 85 LEU A C 1
ATOM 687 O O . LEU A 1 85 ? 11.878 17.000 2.529 1.00 91.81 85 LEU A O 1
ATOM 691 N N . ASN A 1 86 ? 12.934 15.090 1.992 1.00 90.94 86 ASN A N 1
ATOM 692 C CA . ASN A 1 86 ? 14.273 15.658 2.106 1.00 90.94 86 ASN A CA 1
ATOM 693 C C . ASN A 1 86 ? 14.516 16.786 1.081 1.00 90.94 86 ASN A C 1
ATOM 695 O O . ASN A 1 86 ? 15.123 17.792 1.445 1.00 90.94 86 ASN A O 1
ATOM 699 N N . SER A 1 87 ? 14.018 16.675 -0.161 1.00 89.81 87 SER A N 1
ATOM 700 C CA . SER A 1 87 ? 14.146 17.737 -1.177 1.00 89.81 87 SER A CA 1
ATOM 701 C C . SER A 1 87 ? 13.397 19.018 -0.790 1.00 89.81 87 SER A C 1
ATOM 703 O O . SER A 1 87 ? 13.797 20.112 -1.182 1.00 89.81 87 SER A O 1
ATOM 705 N N . GLN A 1 88 ? 12.366 18.899 0.051 1.00 89.31 88 GLN A N 1
ATOM 706 C CA . GLN A 1 88 ? 11.631 20.013 0.655 1.00 89.31 88 GLN A CA 1
ATOM 707 C C . GLN A 1 88 ? 12.199 20.453 2.019 1.00 89.31 88 GLN A C 1
ATOM 709 O O . GLN A 1 88 ? 11.551 21.209 2.744 1.00 89.31 88 GLN A O 1
ATOM 714 N N . ASN A 1 89 ? 13.405 20.002 2.389 1.00 89.50 89 ASN A N 1
ATOM 715 C CA . ASN A 1 89 ? 14.057 20.258 3.682 1.00 89.50 89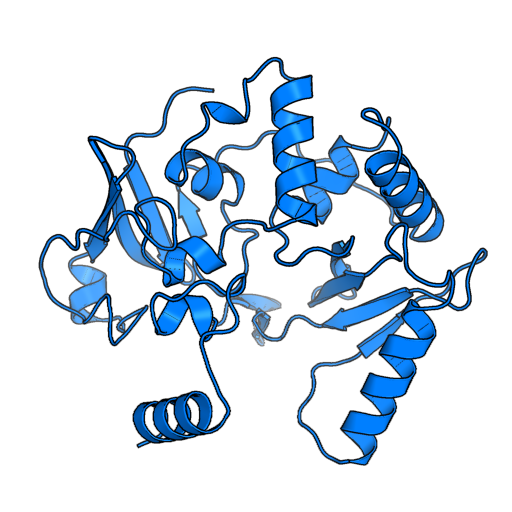 ASN A CA 1
ATOM 716 C C . ASN A 1 89 ? 13.256 19.761 4.903 1.00 89.50 89 ASN A C 1
ATOM 718 O O . ASN A 1 89 ? 13.390 20.284 6.012 1.00 89.50 89 ASN A O 1
ATOM 722 N N . ILE A 1 90 ? 12.423 18.736 4.721 1.00 91.06 90 ILE A N 1
ATOM 723 C CA . ILE A 1 90 ? 11.669 18.085 5.790 1.00 91.06 90 ILE A CA 1
ATOM 724 C C . ILE A 1 90 ? 12.421 16.823 6.218 1.00 91.06 90 ILE A C 1
ATOM 726 O O . ILE A 1 90 ? 12.671 15.927 5.417 1.00 91.06 90 ILE A O 1
ATOM 730 N N . ASN A 1 91 ? 12.754 16.716 7.507 1.00 90.50 91 ASN A N 1
ATOM 731 C CA . ASN A 1 91 ? 13.441 15.540 8.036 1.00 90.50 91 ASN A CA 1
ATOM 732 C C . ASN A 1 91 ? 12.503 14.319 8.070 1.00 90.50 91 ASN A C 1
ATOM 734 O O . ASN A 1 91 ? 11.700 14.164 8.992 1.00 90.50 91 ASN A O 1
ATOM 738 N N . SER A 1 92 ? 12.661 13.421 7.096 1.00 89.25 92 SER A N 1
ATOM 739 C CA . SER A 1 92 ? 11.890 12.174 6.946 1.00 89.25 92 SER A CA 1
ATOM 740 C C . SER A 1 92 ? 11.903 11.254 8.178 1.00 89.25 92 SER A C 1
ATOM 742 O O . SER A 1 92 ? 10.949 10.500 8.390 1.00 89.25 92 SER A O 1
ATOM 744 N N . ARG A 1 93 ? 12.926 11.340 9.044 1.00 87.56 93 ARG A N 1
ATOM 745 C CA . ARG A 1 93 ? 13.018 10.556 10.295 1.00 87.56 93 ARG A CA 1
ATOM 746 C C . ARG A 1 93 ? 12.090 11.059 11.399 1.00 87.56 93 ARG A C 1
ATOM 748 O O . ARG A 1 93 ? 11.847 10.340 12.361 1.00 87.56 93 ARG A O 1
ATOM 755 N N . GLN A 1 94 ? 11.606 12.294 11.289 1.00 88.19 94 GLN A N 1
ATOM 756 C CA . GLN A 1 94 ? 10.688 12.903 12.257 1.00 88.19 94 GLN A CA 1
ATOM 757 C C . GLN A 1 94 ? 9.218 12.784 11.836 1.00 88.19 94 GLN A C 1
ATOM 759 O O . GLN A 1 94 ? 8.338 13.218 12.582 1.00 88.19 94 GLN A O 1
ATOM 764 N N . ILE A 1 95 ? 8.958 12.215 10.657 1.00 90.88 95 ILE A N 1
ATOM 765 C CA . ILE A 1 95 ? 7.616 12.009 10.117 1.00 90.88 95 ILE A CA 1
ATOM 766 C C . ILE A 1 95 ? 7.005 10.766 10.757 1.00 90.88 95 ILE A C 1
ATOM 768 O O . ILE A 1 95 ? 7.553 9.666 10.656 1.00 90.88 95 ILE A O 1
ATOM 772 N N . SER A 1 96 ? 5.873 10.961 11.430 1.00 92.06 96 SER A N 1
ATOM 773 C CA . SER A 1 96 ? 5.151 9.891 12.116 1.00 92.06 96 SER A CA 1
ATOM 774 C C . SER A 1 96 ? 4.383 8.996 11.136 1.00 92.06 96 SER A C 1
ATOM 776 O O . SER A 1 96 ? 4.176 9.354 9.976 1.00 92.06 96 SER A O 1
ATOM 778 N N . GLN A 1 97 ? 3.910 7.836 11.600 1.00 92.44 97 GLN A N 1
ATOM 779 C CA . GLN A 1 97 ? 3.097 6.951 10.759 1.00 92.44 97 GLN A CA 1
ATOM 780 C C . GLN A 1 97 ? 1.789 7.620 10.318 1.00 92.44 97 GLN A C 1
ATOM 782 O O . GLN A 1 97 ? 1.385 7.477 9.167 1.00 92.44 97 GLN A O 1
ATOM 787 N N . ILE A 1 98 ? 1.165 8.421 11.190 1.00 94.88 98 ILE A N 1
ATOM 788 C CA . ILE A 1 98 ? -0.045 9.171 10.834 1.00 94.88 98 ILE A CA 1
ATOM 789 C C . ILE A 1 98 ? 0.252 10.236 9.765 1.00 94.88 98 ILE A C 1
ATOM 791 O O . ILE A 1 98 ? -0.511 10.371 8.817 1.00 94.88 98 ILE A O 1
ATOM 795 N N . ASP A 1 99 ? 1.399 10.918 9.833 1.00 93.88 99 ASP A N 1
ATOM 796 C CA . ASP A 1 99 ? 1.824 11.856 8.786 1.00 93.88 99 ASP A CA 1
ATOM 797 C C . ASP A 1 99 ? 2.028 11.135 7.435 1.00 93.88 99 ASP A C 1
ATOM 799 O O . ASP A 1 99 ? 1.641 11.649 6.386 1.00 93.88 99 ASP A O 1
ATOM 803 N N . ARG A 1 100 ? 2.585 9.914 7.448 1.00 94.12 100 ARG A N 1
ATOM 804 C CA . ARG A 1 100 ? 2.758 9.095 6.235 1.00 94.12 100 ARG A CA 1
ATOM 805 C C . ARG A 1 100 ? 1.429 8.626 5.646 1.00 94.12 100 ARG A C 1
ATOM 807 O O . ARG A 1 100 ? 1.285 8.650 4.429 1.00 94.12 100 ARG A O 1
ATOM 814 N N . LEU A 1 101 ? 0.449 8.259 6.472 1.00 96.06 101 LEU A N 1
ATOM 815 C CA . LEU A 1 101 ? -0.902 7.932 5.998 1.00 96.06 101 LEU A CA 1
ATOM 816 C C . LEU A 1 101 ? -1.578 9.134 5.324 1.00 96.06 101 LEU A C 1
ATOM 818 O O . LEU A 1 101 ? -2.262 8.965 4.319 1.00 96.06 101 LEU A O 1
ATOM 822 N N . ALA A 1 102 ? -1.345 10.350 5.824 1.00 95.31 102 ALA A N 1
ATOM 823 C CA . ALA A 1 102 ? -1.846 11.562 5.180 1.00 95.31 102 ALA A CA 1
ATOM 824 C C . ALA A 1 102 ? -1.207 11.810 3.808 1.00 95.31 102 ALA A C 1
ATOM 826 O O . ALA A 1 102 ? -1.891 12.280 2.907 1.00 95.31 102 ALA A O 1
ATOM 827 N N . ILE A 1 103 ? 0.081 11.484 3.643 1.00 93.88 103 ILE A N 1
ATOM 828 C CA . ILE A 1 103 ? 0.773 11.539 2.344 1.00 93.88 103 ILE A CA 1
ATOM 829 C C . ILE A 1 103 ? 0.216 10.481 1.377 1.00 93.88 103 ILE A C 1
ATOM 831 O O . ILE A 1 103 ? 0.117 10.737 0.183 1.00 93.88 103 ILE A O 1
ATOM 835 N N . VAL A 1 104 ? -0.144 9.291 1.874 1.00 94.00 104 VAL A N 1
ATOM 836 C CA . VAL A 1 104 ? -0.781 8.239 1.058 1.00 94.00 104 VAL A CA 1
ATOM 837 C C . VAL A 1 104 ? -2.157 8.680 0.553 1.00 94.00 104 VAL A C 1
ATOM 839 O O . VAL A 1 104 ? -2.511 8.381 -0.593 1.00 94.00 104 VAL A O 1
ATOM 842 N N . GLY A 1 105 ? -2.931 9.348 1.415 1.00 94.25 105 GLY A N 1
ATOM 843 C CA . GLY A 1 105 ? -4.221 9.936 1.073 1.00 94.25 105 GLY A CA 1
ATOM 844 C C . GLY A 1 105 ? -5.189 8.906 0.498 1.00 94.25 105 GLY A C 1
ATOM 845 O O . GLY A 1 105 ? -5.650 8.003 1.202 1.00 94.25 105 GLY A O 1
ATOM 846 N N . GLU A 1 106 ? -5.501 9.031 -0.792 1.00 91.62 106 GLU A N 1
ATOM 847 C CA . GLU A 1 106 ? -6.442 8.147 -1.489 1.00 91.62 106 GLU A CA 1
ATOM 848 C C . GLU A 1 106 ? -5.783 7.080 -2.384 1.00 91.62 106 GLU A C 1
ATOM 850 O O . GLU A 1 106 ? -6.481 6.217 -2.933 1.00 91.62 106 GLU A O 1
ATOM 855 N N . THR A 1 107 ? -4.460 7.104 -2.541 1.00 87.56 107 THR A N 1
ATOM 856 C CA . THR A 1 107 ? -3.753 6.305 -3.564 1.00 87.56 107 THR A CA 1
ATOM 857 C C . THR A 1 107 ? -3.290 4.924 -3.085 1.00 87.56 107 THR A C 1
ATOM 859 O O . THR A 1 107 ? -2.893 4.090 -3.905 1.00 87.56 107 THR A O 1
ATOM 862 N N . GLY A 1 108 ? -3.401 4.660 -1.780 1.00 88.88 108 GLY A N 1
ATOM 863 C CA . GLY A 1 108 ? -2.932 3.442 -1.119 1.00 88.88 108 GLY A CA 1
ATOM 864 C C . GLY A 1 108 ? -3.515 2.121 -1.640 1.00 88.88 108 GLY A C 1
ATOM 865 O O . GLY A 1 108 ? -4.422 2.051 -2.485 1.00 88.88 108 GLY A O 1
ATOM 866 N N . MET A 1 109 ? -2.951 1.027 -1.133 1.00 91.12 109 MET A N 1
ATOM 867 C CA . MET A 1 109 ? -3.445 -0.330 -1.365 1.00 91.12 109 MET A CA 1
ATOM 868 C C . MET A 1 109 ? -4.804 -0.553 -0.687 1.00 91.12 109 MET A C 1
ATOM 870 O O . MET A 1 109 ? -5.099 0.016 0.360 1.00 91.12 109 MET A O 1
ATOM 874 N N . GLY A 1 110 ? -5.644 -1.394 -1.283 1.00 94.19 110 GLY A N 1
ATOM 875 C CA . GLY A 1 110 ? -6.974 -1.685 -0.771 1.00 94.19 110 GLY A CA 1
ATOM 876 C C . GLY A 1 110 ? -7.917 -0.497 -0.911 1.00 94.19 110 GLY A C 1
ATOM 877 O O . GLY A 1 110 ? -7.823 0.288 -1.857 1.00 94.19 110 GLY A O 1
ATOM 878 N N . ALA A 1 111 ? -8.870 -0.392 0.011 1.00 96.00 111 ALA A N 1
ATOM 879 C CA . ALA A 1 111 ? -9.966 0.568 -0.087 1.00 96.00 111 ALA A CA 1
ATOM 880 C C . ALA A 1 111 ? -9.950 1.684 0.946 1.00 96.00 111 ALA A C 1
ATOM 882 O O . ALA A 1 111 ? -10.802 2.571 0.861 1.00 96.00 111 ALA A O 1
ATOM 883 N N . LEU A 1 112 ? -9.020 1.635 1.897 1.00 97.50 112 LEU A N 1
ATOM 884 C CA . LEU A 1 112 ? -8.921 2.662 2.915 1.00 97.50 112 LEU A CA 1
ATOM 885 C C . LEU A 1 112 ? -8.283 3.921 2.331 1.00 97.50 112 LEU A C 1
ATOM 887 O O . LEU A 1 112 ? -7.327 3.855 1.560 1.00 97.50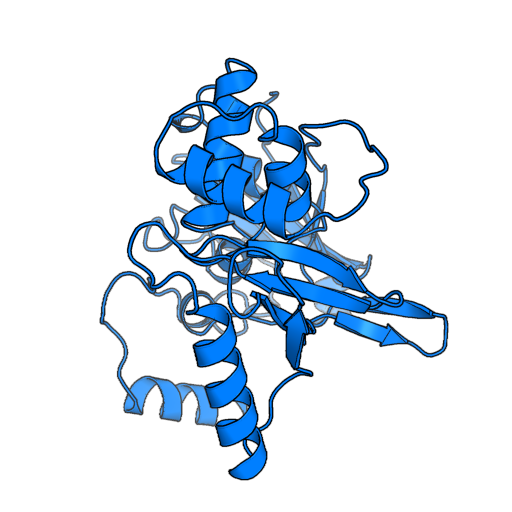 112 LEU A O 1
ATOM 891 N N . SER A 1 113 ? -8.840 5.069 2.694 1.00 97.12 113 SER A N 1
ATOM 892 C CA . SER A 1 113 ? -8.252 6.375 2.416 1.00 97.12 113 SER A CA 1
ATOM 893 C C . SER A 1 113 ? -8.261 7.258 3.653 1.00 97.12 113 SER A C 1
ATOM 895 O O . SER A 1 113 ? -9.018 7.022 4.599 1.00 97.12 113 SER A O 1
ATOM 897 N N . TYR A 1 114 ? -7.401 8.271 3.646 1.00 97.50 114 TYR A N 1
ATOM 898 C CA . TYR A 1 114 ? -7.080 9.063 4.827 1.00 97.50 114 TYR A CA 1
ATOM 899 C C . TYR A 1 114 ? -7.278 10.552 4.562 1.00 97.50 114 TYR A C 1
ATOM 901 O O . TYR A 1 114 ? -6.817 11.064 3.544 1.00 97.50 114 TYR A O 1
ATOM 909 N N . LYS A 1 115 ? -7.962 11.254 5.477 1.00 96.62 115 LYS A N 1
ATOM 910 C CA . LYS A 1 115 ? -8.190 12.708 5.386 1.00 96.62 115 LYS A CA 1
ATOM 911 C C . LYS A 1 115 ? -7.892 13.419 6.716 1.00 96.62 115 LYS A C 1
ATOM 913 O O . LYS A 1 115 ? -8.247 12.878 7.762 1.00 96.62 115 LYS A O 1
ATOM 918 N N . PRO A 1 116 ? -7.328 14.642 6.717 1.00 94.75 116 PRO A N 1
ATOM 919 C CA . PRO A 1 116 ? -6.864 15.393 5.547 1.00 94.75 116 PRO A CA 1
ATOM 920 C C . PRO A 1 116 ? -5.679 14.727 4.838 1.00 94.75 116 PRO A C 1
ATOM 922 O O . PRO A 1 116 ? -4.825 14.118 5.477 1.00 94.75 116 PRO A O 1
ATOM 925 N N . GLU A 1 117 ? -5.651 14.858 3.515 1.00 91.44 117 GLU A N 1
ATOM 926 C CA . GLU A 1 117 ? -4.514 14.461 2.686 1.00 91.44 117 GLU A CA 1
ATOM 927 C C . GLU A 1 117 ? -3.428 15.543 2.739 1.00 91.44 117 GLU A C 1
ATOM 929 O O . GLU A 1 117 ? -3.724 16.738 2.846 1.00 91.44 117 GLU A O 1
ATOM 934 N N . TYR A 1 118 ? -2.166 15.124 2.677 1.00 87.69 118 TYR A N 1
ATOM 935 C CA . TYR A 1 118 ? -1.022 16.019 2.577 1.00 87.69 118 TYR A CA 1
ATOM 936 C C . TYR A 1 118 ? -0.362 15.865 1.206 1.00 87.69 118 TYR A C 1
ATOM 938 O O . TYR A 1 118 ? 0.493 15.004 0.999 1.00 87.69 118 TYR A O 1
ATOM 946 N N . ASN A 1 119 ? -0.755 16.733 0.276 1.00 83.38 119 ASN A N 1
ATOM 947 C CA . ASN A 1 119 ? -0.209 16.748 -1.075 1.00 83.38 119 ASN A CA 1
ATOM 948 C C . ASN A 1 119 ? 1.180 17.391 -1.083 1.00 83.38 119 ASN A C 1
ATOM 950 O O . ASN A 1 119 ? 1.341 18.565 -0.752 1.00 83.38 119 ASN A O 1
ATOM 954 N N . LEU A 1 120 ? 2.190 16.608 -1.465 1.00 79.81 120 LEU A N 1
ATOM 955 C CA . LEU A 1 120 ? 3.573 17.077 -1.589 1.00 79.81 120 LEU A CA 1
ATOM 956 C C . LEU A 1 120 ? 3.853 17.774 -2.927 1.00 79.81 120 LEU A C 1
ATOM 958 O O . LEU A 1 120 ? 4.855 18.478 -3.026 1.00 79.81 120 LEU A O 1
ATOM 962 N N . LEU A 1 121 ? 3.006 17.569 -3.942 1.00 79.12 121 LEU A N 1
ATOM 963 C CA . LEU A 1 121 ? 3.189 18.053 -5.312 1.00 79.12 121 LEU A CA 1
ATOM 964 C C . LEU A 1 121 ? 1.853 18.537 -5.906 1.00 79.12 121 LEU A C 1
ATOM 966 O O . LEU A 1 121 ? 0.797 18.038 -5.529 1.00 79.12 121 LEU A O 1
ATOM 970 N N . GLU A 1 122 ? 1.907 19.480 -6.850 1.00 72.62 122 GLU A N 1
ATOM 971 C CA . GLU A 1 122 ? 0.747 19.967 -7.627 1.00 72.62 122 GLU A CA 1
ATOM 972 C C . GLU A 1 122 ? 0.418 19.038 -8.795 1.00 72.62 122 GLU A C 1
ATOM 974 O O . GLU A 1 122 ? 1.354 18.570 -9.430 1.00 72.62 122 GLU A O 1
ATOM 979 N N . ASP A 1 123 ? -0.844 18.837 -9.174 1.00 62.16 123 ASP A N 1
ATOM 980 C CA . ASP A 1 123 ? -1.216 18.003 -10.330 1.00 62.16 123 ASP A CA 1
ATOM 981 C C . ASP A 1 123 ? -0.586 18.481 -11.652 1.00 62.16 123 ASP A C 1
ATOM 983 O O . ASP A 1 123 ? -0.546 19.671 -11.963 1.00 62.16 123 ASP A O 1
ATOM 987 N N . LYS A 1 124 ? -0.063 17.533 -12.438 1.00 64.12 124 LYS A N 1
ATOM 988 C CA . LYS A 1 124 ? 0.509 17.763 -13.771 1.00 64.12 124 LYS A CA 1
ATOM 989 C C . LYS A 1 124 ? 0.183 16.577 -14.662 1.00 64.12 124 LYS A C 1
ATOM 991 O O . LYS A 1 124 ? 0.327 15.434 -14.227 1.00 64.12 124 LYS A O 1
ATOM 996 N N . ASP A 1 125 ? -0.182 16.867 -15.905 1.00 58.41 125 ASP A N 1
ATOM 997 C CA . ASP A 1 125 ? -0.296 15.851 -16.944 1.00 58.41 125 ASP A CA 1
ATOM 998 C C . ASP A 1 125 ? 1.095 15.315 -17.284 1.00 58.41 125 ASP A C 1
ATOM 1000 O O . ASP A 1 125 ? 2.027 16.074 -17.564 1.00 58.41 125 ASP A O 1
ATOM 1004 N N . TYR A 1 126 ? 1.234 13.994 -17.243 1.00 63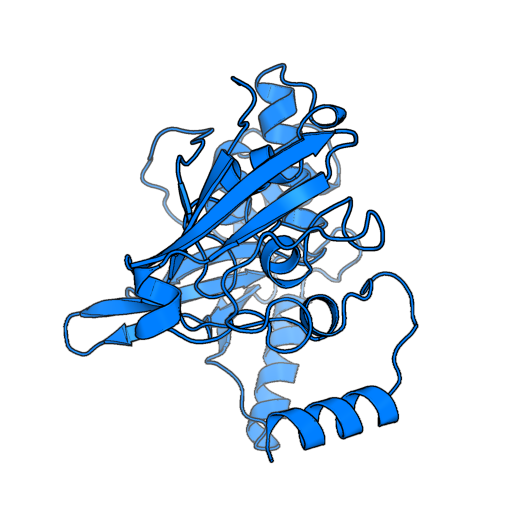.94 126 TYR A N 1
ATOM 1005 C CA . TYR A 1 126 ? 2.468 13.302 -17.581 1.00 63.94 126 TYR A CA 1
ATOM 1006 C C . TYR A 1 126 ? 2.201 12.292 -18.691 1.00 63.94 126 TYR A C 1
ATOM 1008 O O . TYR A 1 126 ? 1.255 11.510 -18.621 1.00 63.94 126 TYR A O 1
ATOM 1016 N N . GLN A 1 127 ? 3.050 12.310 -19.716 1.00 62.56 127 GLN A N 1
ATOM 1017 C CA . GLN A 1 127 ? 3.018 11.328 -20.789 1.00 62.56 127 GLN A CA 1
ATOM 1018 C C . GLN A 1 127 ? 3.977 10.183 -20.456 1.00 62.56 127 GLN A C 1
ATOM 1020 O O . GLN A 1 127 ? 5.163 10.401 -20.220 1.00 62.56 127 GLN A O 1
ATOM 1025 N N . GLU A 1 128 ? 3.453 8.962 -20.443 1.00 70.94 128 GLU A N 1
ATOM 1026 C CA . GLU A 1 128 ? 4.189 7.777 -20.008 1.00 70.94 128 GLU A CA 1
ATOM 1027 C C . GLU A 1 128 ? 5.219 7.315 -21.046 1.00 70.94 128 GLU A C 1
ATOM 1029 O O . GLU A 1 128 ? 4.874 6.692 -22.049 1.00 70.94 128 GLU A O 1
ATOM 1034 N N . ASP A 1 129 ? 6.500 7.575 -20.777 1.00 88.75 129 ASP A N 1
ATOM 1035 C CA . ASP A 1 129 ? 7.615 6.847 -21.386 1.00 88.75 129 ASP A CA 1
ATOM 1036 C C . ASP A 1 129 ? 8.210 5.880 -20.354 1.00 88.75 129 ASP A C 1
ATOM 1038 O O . ASP A 1 129 ? 8.960 6.275 -19.455 1.00 88.75 129 ASP A O 1
ATOM 1042 N N . TYR A 1 130 ? 7.867 4.595 -20.475 1.00 92.25 130 TYR A N 1
ATOM 1043 C CA . TYR A 1 130 ? 8.317 3.563 -19.541 1.00 92.25 130 TYR A CA 1
ATOM 1044 C C . TYR A 1 130 ? 9.833 3.358 -19.547 1.00 92.25 130 TYR A C 1
ATOM 1046 O O . TYR A 1 130 ? 10.391 3.045 -18.495 1.00 92.25 130 TYR A O 1
ATOM 1054 N N . ASP A 1 131 ? 10.509 3.573 -20.679 1.00 94.19 131 ASP A N 1
ATOM 1055 C CA . ASP A 1 131 ? 11.968 3.454 -20.744 1.00 94.19 131 ASP A CA 1
ATOM 1056 C C . ASP A 1 131 ? 12.625 4.587 -19.948 1.00 94.19 131 ASP A C 1
ATOM 1058 O O . ASP A 1 131 ? 13.539 4.350 -19.153 1.00 94.19 131 ASP A O 1
ATOM 1062 N N . SER A 1 132 ? 12.117 5.813 -20.107 1.00 92.12 132 SER A N 1
ATOM 1063 C CA . SER A 1 132 ? 12.565 6.971 -19.329 1.00 92.12 132 SER A CA 1
ATOM 1064 C C . SER A 1 132 ? 12.334 6.759 -17.829 1.00 92.12 132 SER A C 1
ATOM 1066 O O . SER A 1 132 ? 13.261 6.916 -17.031 1.00 92.12 132 SER A O 1
ATOM 1068 N N . LEU A 1 133 ? 11.140 6.295 -17.440 1.00 91.62 133 LEU A N 1
ATOM 1069 C CA . LEU A 1 133 ? 10.808 5.997 -16.043 1.00 91.62 133 LEU A CA 1
ATOM 1070 C C . LEU A 1 133 ? 11.702 4.900 -15.454 1.00 91.62 133 LEU A C 1
ATOM 1072 O O . LEU A 1 133 ? 12.173 5.038 -14.322 1.00 91.62 133 LEU A O 1
ATOM 1076 N N . ALA A 1 134 ? 11.983 3.836 -16.208 1.00 92.38 134 ALA A N 1
ATOM 1077 C CA . ALA A 1 134 ? 12.885 2.772 -15.777 1.00 92.38 134 ALA A CA 1
ATOM 1078 C C . ALA A 1 134 ? 14.307 3.301 -15.526 1.00 92.38 134 ALA A C 1
ATOM 1080 O O . ALA A 1 134 ? 14.913 2.993 -14.496 1.00 92.38 134 ALA A O 1
ATOM 1081 N N . LEU A 1 135 ? 14.825 4.148 -16.422 1.00 91.69 135 LEU A N 1
ATOM 1082 C CA . LEU A 1 135 ? 16.127 4.800 -16.255 1.00 91.69 135 LEU A CA 1
ATOM 1083 C C . LEU A 1 135 ? 16.134 5.750 -15.048 1.00 91.69 135 LEU A C 1
ATOM 1085 O O . LEU A 1 135 ? 17.107 5.777 -14.290 1.00 91.69 135 LEU A O 1
ATOM 1089 N N . SER A 1 136 ? 15.054 6.501 -14.827 1.00 91.06 136 SER A N 1
ATOM 1090 C CA . SER A 1 136 ? 14.877 7.347 -13.642 1.00 91.06 136 SER A CA 1
ATOM 1091 C C . SER A 1 136 ? 14.846 6.520 -12.353 1.00 91.06 136 SER A C 1
ATOM 1093 O O . SER A 1 136 ? 15.484 6.903 -11.370 1.00 91.06 136 SER A O 1
ATOM 1095 N N . CYS A 1 137 ? 14.181 5.359 -12.355 1.00 91.12 137 CYS A N 1
ATOM 1096 C CA . CYS A 1 137 ? 14.172 4.438 -11.219 1.00 91.12 137 CYS A CA 1
ATOM 1097 C C . CYS A 1 137 ? 15.581 3.924 -10.916 1.00 91.12 137 CYS A C 1
ATOM 1099 O O . CYS A 1 137 ? 16.018 3.966 -9.767 1.00 91.12 137 CYS A O 1
ATOM 1101 N N . GLN A 1 138 ? 16.322 3.509 -11.946 1.00 89.56 138 GLN A N 1
ATOM 1102 C CA . GLN A 1 138 ? 17.704 3.057 -11.805 1.00 89.56 138 GLN A CA 1
ATOM 1103 C C . GLN A 1 138 ? 18.613 4.160 -11.241 1.00 89.56 138 GLN A C 1
ATOM 1105 O O . GLN A 1 138 ? 19.427 3.893 -10.357 1.00 89.56 138 GLN A O 1
ATOM 1110 N N . LYS A 1 139 ? 18.456 5.408 -11.705 1.00 89.69 139 LYS A N 1
ATOM 1111 C CA . LYS A 1 139 ? 19.178 6.562 -11.147 1.00 89.69 139 LYS A CA 1
ATOM 1112 C C . LYS A 1 139 ? 18.853 6.745 -9.670 1.00 89.69 139 LYS A C 1
ATOM 1114 O O . LYS A 1 139 ? 19.778 6.810 -8.873 1.00 89.69 139 LYS A O 1
ATOM 1119 N N . ILE A 1 140 ? 17.570 6.743 -9.296 1.00 89.12 140 ILE A N 1
ATOM 1120 C CA . ILE A 1 140 ? 17.155 6.837 -7.891 1.00 89.12 140 ILE A CA 1
ATOM 1121 C C . ILE A 1 140 ? 17.781 5.718 -7.058 1.00 89.12 140 ILE A C 1
ATOM 1123 O O . ILE A 1 140 ? 18.300 5.986 -5.987 1.00 89.12 140 ILE A O 1
ATOM 1127 N N . LEU A 1 141 ? 17.806 4.474 -7.524 1.00 86.75 141 LEU A N 1
ATOM 1128 C CA . LEU A 1 141 ? 18.416 3.394 -6.744 1.00 86.75 141 LEU A CA 1
ATOM 1129 C C . LEU A 1 141 ? 19.931 3.565 -6.533 1.00 86.75 141 LEU A C 1
ATOM 1131 O O . LEU A 1 141 ? 20.447 3.108 -5.516 1.00 86.75 141 LEU A O 1
ATOM 1135 N N . ASN A 1 142 ? 20.627 4.236 -7.455 1.00 84.06 142 ASN A N 1
ATOM 1136 C CA . ASN A 1 142 ? 22.087 4.364 -7.444 1.00 84.06 142 ASN A CA 1
ATOM 1137 C C . ASN A 1 142 ? 22.605 5.707 -6.900 1.00 84.06 142 ASN A C 1
ATOM 1139 O O . ASN A 1 142 ? 23.776 5.810 -6.543 1.00 84.06 142 ASN A O 1
ATOM 1143 N N . THR A 1 143 ? 21.774 6.747 -6.867 1.00 80.25 143 THR A N 1
ATOM 1144 C CA . THR A 1 143 ? 22.155 8.107 -6.456 1.00 80.25 143 THR A CA 1
ATOM 1145 C C . THR A 1 143 ? 21.094 8.708 -5.545 1.00 80.25 143 THR A C 1
ATOM 1147 O O . THR A 1 143 ? 19.976 8.210 -5.475 1.00 80.25 143 THR A O 1
ATOM 1150 N N . GLU A 1 144 ? 21.394 9.815 -4.867 1.00 66.31 144 GLU A N 1
ATOM 1151 C CA . GLU A 1 144 ? 20.396 10.540 -4.062 1.00 66.31 144 GLU A CA 1
ATOM 1152 C C . GLU A 1 144 ? 19.477 11.447 -4.902 1.00 66.31 144 GLU A C 1
ATOM 1154 O O . GLU A 1 144 ? 18.384 11.795 -4.455 1.00 66.31 144 GLU A O 1
ATOM 1159 N N . TYR A 1 145 ? 19.859 11.766 -6.144 1.00 66.19 145 TYR A N 1
ATOM 1160 C CA . TYR A 1 145 ? 19.193 12.777 -6.971 1.00 66.19 145 TYR A CA 1
ATOM 1161 C C . TYR A 1 145 ? 18.724 12.235 -8.324 1.00 66.19 145 TYR A C 1
ATOM 1163 O O . TYR A 1 145 ? 19.489 11.640 -9.083 1.00 66.19 145 TYR A O 1
ATOM 1171 N N . SER A 1 146 ? 17.469 12.536 -8.660 1.00 73.25 146 SER A N 1
ATOM 1172 C CA . SER A 1 146 ? 16.906 12.398 -10.003 1.00 73.25 146 SER A CA 1
ATOM 1173 C C . SER A 1 146 ? 16.054 13.626 -10.303 1.00 73.25 146 SER A C 1
ATOM 1175 O O . SER A 1 146 ? 15.262 14.038 -9.459 1.00 73.25 146 SER A O 1
ATOM 1177 N N . ALA A 1 147 ? 16.187 14.187 -11.508 1.00 75.50 147 ALA A N 1
ATOM 1178 C CA . ALA A 1 147 ? 15.325 15.277 -11.974 1.00 75.50 147 ALA A CA 1
ATOM 1179 C C . ALA A 1 147 ? 13.847 14.853 -12.094 1.00 75.50 147 ALA A C 1
ATOM 1181 O O . ALA A 1 147 ? 12.964 15.698 -12.130 1.00 75.50 147 ALA A O 1
ATOM 1182 N N . ASP A 1 148 ? 13.591 13.543 -12.132 1.00 84.38 148 ASP A N 1
ATOM 1183 C CA . ASP A 1 148 ? 12.272 12.940 -12.332 1.00 84.38 148 ASP A CA 1
ATOM 1184 C C . ASP A 1 148 ? 11.648 12.423 -11.020 1.00 84.38 148 ASP A C 1
ATOM 1186 O O . ASP A 1 148 ? 10.679 11.663 -11.026 1.00 84.38 148 ASP A O 1
ATOM 1190 N N . LEU A 1 149 ? 12.232 12.793 -9.871 1.00 86.31 149 LEU A N 1
ATOM 1191 C CA . LEU A 1 149 ? 11.783 12.352 -8.547 1.00 86.31 149 LEU A CA 1
ATOM 1192 C C . LEU A 1 149 ? 10.307 12.693 -8.297 1.00 86.31 149 LEU A C 1
ATOM 1194 O O . LEU A 1 149 ? 9.579 11.855 -7.769 1.00 86.31 149 LEU A O 1
ATOM 1198 N N . ASP A 1 150 ? 9.862 13.877 -8.717 1.00 88.62 150 ASP A N 1
ATOM 1199 C CA . ASP A 1 150 ? 8.475 14.319 -8.573 1.00 88.62 150 ASP A CA 1
ATOM 1200 C C . ASP A 1 150 ? 7.504 13.383 -9.304 1.00 88.62 150 ASP A C 1
ATOM 1202 O O . ASP A 1 150 ? 6.483 12.987 -8.743 1.00 88.62 150 ASP A O 1
ATOM 1206 N N . ASN A 1 151 ? 7.828 12.984 -10.536 1.00 86.44 151 ASN A N 1
ATOM 1207 C CA . ASN A 1 151 ? 6.975 12.087 -11.317 1.00 86.44 151 ASN A CA 1
ATOM 1208 C C . ASN A 1 151 ? 6.971 10.677 -10.730 1.00 86.44 151 ASN A C 1
ATOM 1210 O O . ASN A 1 151 ? 5.908 10.079 -10.562 1.00 86.44 151 ASN A O 1
ATOM 1214 N N . LEU A 1 152 ? 8.138 10.163 -10.335 1.00 88.94 152 LEU A N 1
ATOM 1215 C CA . LEU A 1 152 ? 8.222 8.855 -9.691 1.00 88.94 152 LEU A CA 1
ATOM 1216 C C . LEU A 1 152 ? 7.480 8.820 -8.356 1.00 88.94 152 LEU A C 1
ATOM 1218 O O . LEU A 1 152 ? 6.817 7.829 -8.066 1.00 88.94 152 LEU A O 1
ATOM 1222 N N . PHE A 1 153 ? 7.527 9.894 -7.568 1.00 89.38 153 PHE A N 1
ATOM 1223 C CA . PHE A 1 153 ? 6.738 10.000 -6.347 1.00 89.38 153 PHE A CA 1
ATOM 1224 C C . PHE A 1 153 ? 5.232 10.017 -6.629 1.00 89.38 153 PHE A C 1
ATOM 1226 O O . PHE A 1 153 ? 4.504 9.272 -5.980 1.00 89.38 153 PHE A O 1
ATOM 1233 N N . ARG A 1 154 ? 4.755 10.791 -7.614 1.00 86.56 154 ARG A N 1
ATOM 1234 C CA . ARG A 1 154 ? 3.323 10.797 -7.989 1.00 86.56 154 ARG A CA 1
ATOM 1235 C C . ARG A 1 154 ? 2.833 9.407 -8.360 1.00 86.56 154 ARG A C 1
ATOM 1237 O O . ARG A 1 154 ? 1.763 8.986 -7.940 1.00 86.56 154 ARG A O 1
ATOM 1244 N N . LEU A 1 155 ? 3.634 8.708 -9.156 1.00 84.44 155 LEU A N 1
ATOM 1245 C CA . LEU A 1 155 ? 3.261 7.422 -9.716 1.00 84.44 155 LEU A CA 1
ATOM 1246 C C . LEU A 1 155 ? 3.499 6.265 -8.733 1.00 84.44 155 LEU A C 1
ATOM 1248 O O . LEU A 1 155 ? 2.795 5.269 -8.785 1.00 84.44 155 LEU A O 1
ATOM 1252 N N . GLY A 1 156 ? 4.482 6.346 -7.837 1.00 84.56 156 GLY A N 1
ATOM 1253 C CA . GLY A 1 156 ? 4.937 5.206 -7.028 1.00 84.56 156 GLY A CA 1
ATOM 1254 C C . GLY A 1 156 ? 5.043 5.457 -5.524 1.00 84.56 156 GLY A C 1
ATOM 1255 O O . GLY A 1 156 ? 5.356 4.523 -4.783 1.00 84.56 156 GLY A O 1
ATOM 1256 N N . GLY A 1 157 ? 4.790 6.676 -5.047 1.00 83.38 157 GLY A N 1
ATOM 1257 C CA . GLY A 1 157 ? 5.048 7.092 -3.665 1.00 83.38 157 GLY A CA 1
ATOM 1258 C C . GLY A 1 157 ? 4.238 6.333 -2.615 1.00 83.38 157 GLY A C 1
ATOM 1259 O O . GLY A 1 157 ? 4.737 6.097 -1.522 1.00 83.38 157 GLY A O 1
ATOM 1260 N N . SER A 1 158 ? 3.032 5.871 -2.953 1.00 82.50 158 SER A N 1
ATOM 1261 C CA . SER A 1 158 ? 2.174 5.058 -2.075 1.00 82.50 158 SER A CA 1
ATOM 1262 C C . SER A 1 158 ? 2.319 3.550 -2.288 1.00 82.50 158 SER A C 1
ATOM 1264 O O . SER A 1 158 ? 1.568 2.756 -1.723 1.00 82.50 158 SER A O 1
ATOM 1266 N N . SER A 1 159 ? 3.269 3.124 -3.121 1.00 80.00 159 SER A N 1
ATOM 1267 C CA . SER A 1 159 ? 3.393 1.718 -3.480 1.00 80.00 159 SER A CA 1
ATOM 1268 C C . SER A 1 159 ? 4.058 0.881 -2.378 1.00 80.00 159 SER A C 1
ATOM 1270 O O . SER A 1 159 ? 5.094 1.237 -1.811 1.00 80.00 159 SER A O 1
ATOM 1272 N N . GLY A 1 160 ? 3.461 -0.277 -2.091 1.00 82.56 160 GLY A N 1
ATOM 1273 C CA . GLY A 1 160 ? 4.055 -1.300 -1.233 1.00 82.56 160 GLY A CA 1
ATOM 1274 C C . GLY A 1 160 ? 5.124 -2.136 -1.951 1.00 82.56 160 GLY A C 1
ATOM 1275 O O . GLY A 1 160 ? 5.219 -2.161 -3.182 1.00 82.56 160 GLY A O 1
ATOM 1276 N N . GLY A 1 161 ? 5.892 -2.906 -1.183 1.00 85.38 161 GLY A N 1
ATOM 1277 C CA . GLY A 1 161 ? 6.990 -3.762 -1.646 1.00 85.38 161 GLY A CA 1
ATOM 1278 C C . GLY A 1 161 ? 8.314 -3.041 -1.954 1.00 85.38 161 GLY A C 1
ATOM 1279 O O . GLY A 1 161 ? 8.398 -1.818 -2.025 1.00 85.38 161 GLY A O 1
ATOM 1280 N N . ALA A 1 162 ? 9.373 -3.833 -2.146 1.00 83.88 162 ALA A N 1
ATOM 1281 C CA . ALA A 1 162 ? 10.745 -3.327 -2.275 1.00 83.88 162 ALA A CA 1
ATOM 1282 C C . ALA A 1 162 ? 11.170 -2.949 -3.706 1.00 83.88 162 ALA A C 1
ATOM 1284 O O . ALA A 1 162 ? 12.029 -2.090 -3.881 1.00 83.88 162 ALA A O 1
ATOM 1285 N N . ARG A 1 163 ? 10.598 -3.596 -4.730 1.00 89.94 163 ARG A N 1
ATOM 1286 C CA . ARG A 1 163 ? 10.981 -3.375 -6.135 1.00 89.94 163 ARG A CA 1
ATOM 1287 C C . ARG A 1 163 ? 10.380 -2.085 -6.710 1.00 89.94 163 ARG A C 1
ATOM 1289 O O . ARG A 1 163 ? 9.216 -1.807 -6.399 1.00 89.94 163 ARG A O 1
ATOM 1296 N N . PRO A 1 164 ? 11.105 -1.374 -7.599 1.00 93.44 164 PRO A N 1
ATOM 1297 C CA . PRO A 1 164 ? 10.576 -0.225 -8.319 1.00 93.44 164 PRO A CA 1
ATOM 1298 C C . PRO A 1 164 ? 9.286 -0.536 -9.064 1.00 93.44 164 PRO A C 1
ATOM 1300 O O . PRO A 1 164 ? 9.167 -1.546 -9.763 1.00 93.44 164 PRO A O 1
ATOM 1303 N N . LYS A 1 165 ? 8.306 0.347 -8.905 1.00 94.56 165 LYS A N 1
ATOM 1304 C CA . LYS A 1 165 ? 7.024 0.254 -9.593 1.00 94.56 165 LYS A CA 1
ATOM 1305 C C . LYS A 1 165 ? 6.313 1.593 -9.636 1.00 94.56 165 LYS A C 1
ATOM 1307 O O . LYS A 1 165 ? 6.575 2.480 -8.823 1.00 94.56 165 LYS A O 1
ATOM 1312 N N . ILE A 1 166 ? 5.367 1.676 -10.553 1.00 93.44 166 ILE A N 1
ATOM 1313 C CA . ILE A 1 166 ? 4.396 2.755 -10.643 1.00 93.44 166 ILE A CA 1
ATOM 1314 C C . ILE A 1 166 ? 2.980 2.196 -10.578 1.00 93.44 166 ILE A C 1
ATOM 1316 O O . ILE A 1 166 ? 2.726 1.047 -10.943 1.00 93.44 166 ILE A O 1
ATOM 1320 N N . LEU A 1 167 ? 2.071 3.037 -10.116 1.00 91.75 167 LEU A N 1
ATOM 1321 C CA . LEU A 1 167 ? 0.631 2.909 -10.175 1.00 91.75 167 LEU A CA 1
ATOM 1322 C C . LEU A 1 167 ? 0.168 3.848 -11.287 1.00 91.75 167 LEU A C 1
ATOM 1324 O O . LEU A 1 167 ? 0.466 5.040 -11.246 1.00 91.75 167 LEU A O 1
ATOM 1328 N N . THR A 1 168 ? -0.529 3.318 -12.285 1.00 90.62 168 THR A N 1
ATOM 1329 C CA . THR A 1 168 ? -1.035 4.137 -13.390 1.00 90.62 168 THR A CA 1
ATOM 1330 C C . THR A 1 168 ? -2.387 3.651 -13.906 1.00 90.62 168 THR A C 1
ATOM 1332 O O . THR A 1 168 ? -2.909 2.649 -13.418 1.00 90.62 168 THR A O 1
ATOM 1335 N N . LYS A 1 169 ? -2.978 4.363 -14.870 1.00 90.00 169 LYS A N 1
ATOM 1336 C CA . LYS A 1 169 ? -4.225 4.004 -15.533 1.00 90.00 169 LYS A CA 1
ATOM 1337 C C . LYS A 1 169 ? -4.017 3.698 -17.008 1.00 90.00 169 LYS A C 1
ATOM 1339 O O . LYS A 1 169 ? -3.430 4.482 -17.738 1.00 90.00 169 LYS A O 1
ATOM 1344 N N . ILE A 1 170 ? -4.593 2.588 -17.453 1.00 88.88 170 ILE A N 1
ATOM 1345 C CA . ILE A 1 170 ? -4.608 2.160 -18.856 1.00 88.88 170 ILE A CA 1
ATOM 1346 C C . ILE A 1 170 ? -6.058 1.854 -19.195 1.00 88.88 170 ILE A C 1
ATOM 1348 O O . ILE A 1 170 ? -6.699 1.082 -18.482 1.00 88.88 170 ILE A O 1
ATOM 1352 N N . ASP A 1 171 ? -6.599 2.508 -20.222 1.00 86.56 171 ASP A N 1
ATOM 1353 C CA . ASP A 1 171 ? -8.008 2.385 -20.625 1.00 86.56 171 ASP A CA 1
ATOM 1354 C C . ASP A 1 171 ? -9.008 2.635 -19.467 1.00 86.56 171 ASP A C 1
ATOM 1356 O O . ASP A 1 171 ? -10.062 1.999 -19.345 1.00 86.56 171 ASP A O 1
ATOM 1360 N N . ASN A 1 172 ? -8.681 3.602 -18.598 1.00 85.75 172 ASN A N 1
ATOM 1361 C CA . ASN A 1 172 ? -9.410 3.932 -17.364 1.00 85.75 172 ASN A CA 1
ATOM 1362 C C . ASN A 1 172 ? -9.486 2.789 -16.336 1.00 85.75 172 ASN A C 1
ATOM 1364 O O . ASN A 1 172 ? -10.423 2.736 -15.536 1.00 85.75 172 ASN A O 1
ATOM 1368 N N . GLU A 1 173 ? -8.520 1.878 -16.341 1.00 89.81 173 GLU A N 1
ATOM 1369 C CA . GLU A 1 173 ? -8.364 0.839 -15.325 1.00 89.81 173 GLU A CA 1
ATOM 1370 C C . GLU A 1 173 ? -7.034 1.011 -14.606 1.00 89.81 173 GLU A C 1
ATOM 1372 O O . GLU A 1 173 ? -6.072 1.444 -15.224 1.00 89.81 173 GLU A O 1
ATOM 1377 N N . ASP A 1 174 ? -6.965 0.695 -13.313 1.00 92.62 174 ASP A N 1
ATOM 1378 C CA . ASP A 1 174 ? -5.739 0.871 -12.535 1.00 92.62 174 ASP A CA 1
ATOM 1379 C C . ASP A 1 174 ? -4.779 -0.319 -12.711 1.00 92.62 174 ASP A C 1
ATOM 1381 O O . ASP A 1 174 ? -5.152 -1.486 -12.550 1.00 92.62 174 ASP A O 1
ATOM 1385 N N . TRP A 1 175 ? -3.515 -0.014 -12.981 1.00 94.62 175 TRP A N 1
ATOM 1386 C CA . TRP A 1 175 ? -2.432 -0.961 -13.219 1.00 94.62 175 TRP A CA 1
ATOM 1387 C C . TRP A 1 175 ? -1.241 -0.677 -12.314 1.00 94.62 175 TRP A C 1
ATOM 1389 O O . TRP A 1 175 ? -1.023 0.441 -11.846 1.00 94.62 175 TRP A O 1
ATOM 1399 N N . ILE A 1 176 ? -0.449 -1.720 -12.092 1.00 95.56 176 ILE A N 1
ATOM 1400 C CA . ILE A 1 176 ? 0.884 -1.641 -11.510 1.00 95.56 176 ILE A CA 1
ATOM 1401 C C . ILE A 1 176 ? 1.865 -2.055 -12.597 1.00 95.56 176 ILE A C 1
ATOM 1403 O O . ILE A 1 176 ? 1.757 -3.173 -13.100 1.00 95.56 176 ILE A O 1
ATOM 1407 N N . ILE A 1 177 ? 2.831 -1.200 -12.925 1.00 96.00 177 ILE A N 1
ATOM 1408 C CA . ILE A 1 177 ? 3.946 -1.538 -13.823 1.00 96.00 177 ILE A CA 1
ATOM 1409 C C . ILE A 1 177 ? 5.217 -1.608 -12.988 1.00 96.00 177 ILE A C 1
ATOM 1411 O O . ILE A 1 177 ? 5.491 -0.712 -12.189 1.00 96.00 177 ILE A O 1
ATOM 1415 N N . LYS A 1 178 ? 5.970 -2.697 -13.133 1.00 96.00 178 LYS A N 1
ATOM 1416 C CA . LYS A 1 178 ? 7.192 -2.949 -12.368 1.00 96.00 178 LYS A CA 1
ATOM 1417 C C . LYS A 1 178 ? 8.426 -2.747 -13.232 1.00 96.00 178 LYS A C 1
ATOM 1419 O O . LYS A 1 178 ? 8.469 -3.190 -14.380 1.00 96.00 178 LYS A O 1
ATOM 1424 N N . PHE A 1 179 ? 9.448 -2.151 -12.630 1.00 95.12 179 PHE A N 1
ATOM 1425 C CA . PHE A 1 179 ? 10.744 -1.933 -13.259 1.00 95.12 179 PHE A CA 1
ATOM 1426 C C . PHE A 1 179 ? 11.831 -2.764 -12.563 1.00 95.12 179 PHE A C 1
ATOM 1428 O O . PHE A 1 179 ? 11.678 -3.103 -11.383 1.00 95.12 179 PHE A O 1
ATOM 1435 N N . PRO A 1 180 ? 12.929 -3.098 -13.266 1.00 93.44 180 PRO A N 1
ATOM 1436 C CA . PRO A 1 180 ? 14.049 -3.814 -12.663 1.00 93.44 180 PRO A CA 1
ATOM 1437 C C . PRO A 1 180 ? 14.639 -3.048 -11.470 1.00 93.44 180 PRO A C 1
ATOM 1439 O O . PRO A 1 180 ? 14.793 -1.825 -11.524 1.00 93.44 180 PRO A O 1
ATOM 1442 N N . SER A 1 181 ? 14.990 -3.759 -10.395 1.00 90.69 181 SER A N 1
ATOM 1443 C CA . SER A 1 181 ? 15.855 -3.207 -9.346 1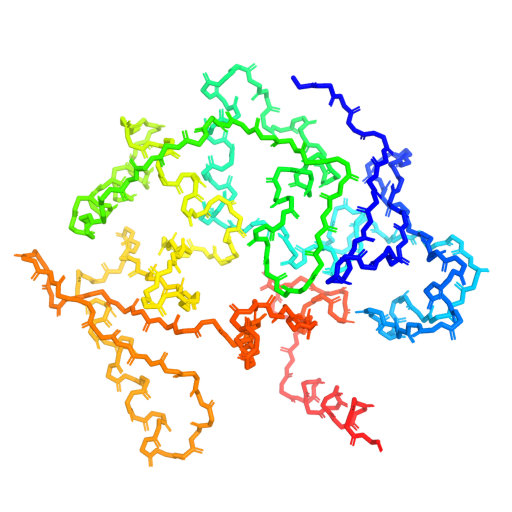.00 90.69 181 SER A CA 1
ATOM 1444 C C . SER A 1 181 ? 17.332 -3.264 -9.757 1.00 90.69 181 SER A C 1
ATOM 1446 O O . SER A 1 181 ? 17.679 -3.807 -10.803 1.00 90.69 181 SER A O 1
ATOM 1448 N N . SER A 1 182 ? 18.227 -2.726 -8.922 1.00 86.00 182 SER A N 1
ATOM 1449 C CA . SER A 1 182 ? 19.676 -2.724 -9.176 1.00 86.00 182 SER A CA 1
ATOM 1450 C C . SER A 1 182 ? 20.313 -4.119 -9.214 1.00 86.00 182 SER A C 1
ATOM 1452 O O . SER A 1 182 ? 21.413 -4.257 -9.741 1.00 86.00 182 SER A O 1
ATOM 1454 N N . LEU A 1 183 ? 19.642 -5.136 -8.663 1.00 87.56 183 LEU A N 1
ATOM 1455 C CA . LEU A 1 183 ? 20.121 -6.523 -8.612 1.00 87.56 183 LEU A CA 1
ATOM 1456 C C . LEU A 1 183 ? 19.424 -7.442 -9.623 1.00 87.56 183 LEU A C 1
ATOM 1458 O O . LEU A 1 183 ? 19.823 -8.596 -9.763 1.00 87.56 183 LEU A O 1
ATOM 1462 N N . ASP A 1 184 ? 18.363 -6.969 -10.280 1.00 91.69 184 ASP A N 1
ATOM 1463 C CA . ASP A 1 184 ? 17.603 -7.789 -11.218 1.00 91.69 184 ASP A CA 1
ATOM 1464 C C . ASP A 1 184 ? 18.251 -7.774 -12.614 1.00 91.69 184 ASP A C 1
ATOM 1466 O O . ASP A 1 184 ? 18.888 -6.801 -13.026 1.00 91.69 184 ASP A O 1
ATOM 1470 N N . ASP A 1 185 ? 18.031 -8.847 -13.377 1.00 93.06 185 ASP A N 1
ATOM 1471 C CA . ASP A 1 185 ? 18.317 -8.856 -14.811 1.00 93.06 185 ASP A CA 1
ATOM 1472 C C . ASP A 1 185 ? 17.461 -7.802 -15.536 1.00 93.06 185 ASP A C 1
ATOM 1474 O O . ASP A 1 185 ? 16.306 -7.551 -15.174 1.00 93.06 185 ASP A O 1
ATOM 1478 N N . LYS A 1 186 ? 17.999 -7.202 -16.603 1.00 89.44 186 LYS A N 1
ATOM 1479 C CA . LYS A 1 186 ? 17.300 -6.161 -17.373 1.00 89.44 186 LYS A CA 1
ATOM 1480 C C . LYS A 1 186 ? 15.962 -6.650 -17.952 1.00 89.44 186 LYS A C 1
ATOM 1482 O O . LYS A 1 186 ? 15.051 -5.846 -18.141 1.00 89.44 186 LYS A O 1
ATOM 1487 N N . ASN A 1 187 ? 15.839 -7.953 -18.197 1.00 94.62 187 ASN A N 1
ATOM 1488 C CA . ASN A 1 187 ? 14.684 -8.629 -18.783 1.00 94.62 187 ASN A CA 1
ATOM 1489 C C . ASN A 1 187 ? 13.784 -9.307 -17.730 1.00 94.62 187 ASN A C 1
ATOM 1491 O O . ASN A 1 187 ? 12.908 -10.100 -18.076 1.00 94.62 187 ASN A O 1
ATOM 1495 N N . ILE A 1 188 ? 13.942 -8.987 -16.437 1.00 96.25 188 ILE A N 1
ATOM 1496 C CA . ILE A 1 188 ? 13.112 -9.541 -15.349 1.00 96.25 188 ILE A CA 1
ATOM 1497 C C . ILE A 1 188 ? 11.602 -9.350 -15.580 1.00 96.25 188 ILE A C 1
ATOM 1499 O O . ILE A 1 188 ? 10.803 -10.178 -15.145 1.00 96.25 188 ILE A O 1
ATOM 1503 N N . GLY A 1 189 ? 11.204 -8.290 -16.295 1.00 97.19 189 GLY A N 1
ATOM 1504 C CA . GLY A 1 189 ? 9.807 -8.029 -16.645 1.00 97.19 189 GLY A CA 1
ATOM 1505 C C . GLY A 1 189 ? 9.200 -9.115 -17.538 1.00 97.19 189 GLY A C 1
ATOM 1506 O O . GLY A 1 189 ? 8.098 -9.593 -17.271 1.00 97.19 189 GLY A O 1
ATOM 1507 N N . GLU A 1 190 ? 9.932 -9.573 -18.553 1.00 98.06 190 GLU A N 1
ATOM 1508 C CA . GLU A 1 190 ? 9.497 -10.695 -19.391 1.00 98.06 190 GLU A CA 1
ATOM 1509 C C . GLU A 1 190 ? 9.420 -11.992 -18.585 1.00 98.06 190 GLU A C 1
ATOM 1511 O O . GLU A 1 190 ? 8.446 -12.733 -18.710 1.00 98.06 190 GLU A O 1
ATOM 1516 N N . LEU A 1 191 ? 10.385 -12.238 -17.694 1.00 97.25 191 LEU A N 1
ATOM 1517 C CA . LEU A 1 191 ? 10.361 -13.418 -16.832 1.00 97.25 191 LEU A CA 1
ATOM 1518 C C . LEU A 1 191 ? 9.125 -13.431 -15.913 1.00 97.25 191 LEU A C 1
ATOM 1520 O O . LEU A 1 191 ? 8.424 -14.444 -15.851 1.00 97.25 191 LEU A O 1
ATOM 1524 N N . GLU A 1 192 ? 8.808 -12.316 -15.240 1.00 97.38 192 GLU A N 1
ATOM 1525 C CA . GLU A 1 192 ? 7.578 -12.195 -14.436 1.00 97.38 192 GLU A CA 1
ATOM 1526 C C . GLU A 1 192 ? 6.314 -12.398 -15.295 1.00 97.38 192 GLU A C 1
ATOM 1528 O O . GLU A 1 192 ? 5.379 -13.090 -14.875 1.00 97.38 192 GLU A O 1
ATOM 1533 N N . TYR A 1 193 ? 6.291 -11.865 -16.522 1.00 98.44 193 TYR A N 1
ATOM 1534 C CA . TYR A 1 193 ? 5.178 -12.066 -17.449 1.00 98.44 193 TYR A CA 1
ATOM 1535 C C . TYR A 1 193 ? 5.000 -13.541 -17.830 1.00 98.44 193 TYR A C 1
ATOM 1537 O O . TYR A 1 193 ? 3.887 -14.064 -17.723 1.00 98.44 193 TYR A O 1
ATOM 1545 N N . LEU A 1 194 ? 6.076 -14.236 -18.205 1.00 98.25 194 LEU A N 1
ATOM 1546 C CA . LEU A 1 194 ? 6.041 -15.653 -18.574 1.00 98.25 194 LEU A CA 1
ATOM 1547 C C . LEU A 1 194 ? 5.557 -16.535 -17.416 1.00 98.25 194 LEU A C 1
ATOM 1549 O O . LEU A 1 194 ? 4.737 -17.433 -17.635 1.00 98.25 194 LEU A O 1
ATOM 1553 N N . TYR A 1 195 ? 5.970 -16.245 -16.178 1.00 97.88 195 TYR A N 1
ATOM 1554 C CA . TYR A 1 195 ? 5.426 -16.925 -14.999 1.00 97.88 195 TYR A CA 1
ATOM 1555 C C . TYR A 1 195 ? 3.928 -16.664 -14.816 1.00 97.88 195 TYR A C 1
ATOM 1557 O O . TYR A 1 195 ? 3.187 -17.602 -14.521 1.00 97.88 195 TYR A O 1
ATOM 1565 N N . SER A 1 196 ? 3.449 -15.438 -15.059 1.00 98.12 196 SER A N 1
ATOM 1566 C CA . SER A 1 196 ? 2.010 -15.138 -14.999 1.00 98.12 196 SER A CA 1
ATOM 1567 C C . SER A 1 196 ? 1.200 -15.911 -16.050 1.00 98.12 196 SER A C 1
ATOM 1569 O O . SER A 1 196 ? 0.103 -16.396 -15.769 1.00 98.12 196 SER A O 1
ATOM 1571 N N . VAL A 1 197 ? 1.758 -16.094 -17.252 1.00 98.12 197 VAL A N 1
ATOM 1572 C CA . VAL A 1 197 ? 1.149 -16.907 -18.314 1.00 98.12 197 VAL A CA 1
ATOM 1573 C C . VAL A 1 197 ? 1.126 -18.382 -17.912 1.00 98.12 197 VAL A C 1
ATOM 1575 O O . VAL A 1 197 ? 0.114 -19.055 -18.110 1.00 98.12 197 VAL A O 1
ATOM 1578 N N . CYS A 1 198 ? 2.214 -18.889 -17.326 1.00 98.25 198 CYS A N 1
ATOM 1579 C CA . CYS A 1 198 ? 2.286 -20.255 -16.807 1.00 98.25 198 CYS A CA 1
ATOM 1580 C C . CYS A 1 198 ? 1.227 -20.500 -15.720 1.00 98.25 198 CYS A C 1
ATOM 1582 O O . CYS A 1 198 ? 0.448 -21.446 -15.822 1.00 98.25 198 CYS A O 1
ATOM 1584 N N . ALA A 1 199 ? 1.115 -19.600 -14.742 1.00 98.12 199 ALA A N 1
ATOM 1585 C CA . ALA A 1 199 ? 0.118 -19.686 -13.677 1.00 98.12 199 ALA A CA 1
ATOM 1586 C C . ALA A 1 199 ? -1.323 -19.729 -14.223 1.00 98.12 199 ALA A C 1
ATOM 1588 O O . ALA A 1 199 ? -2.111 -20.584 -13.814 1.00 98.12 199 ALA A O 1
ATOM 1589 N N . LYS A 1 200 ? -1.647 -18.895 -15.224 1.00 97.31 200 LYS A N 1
ATOM 1590 C CA . LYS A 1 200 ? -2.950 -18.928 -15.915 1.00 97.31 200 LYS A CA 1
ATOM 1591 C C . LYS A 1 200 ? -3.198 -20.248 -16.649 1.00 97.31 200 LYS A C 1
ATOM 1593 O O . LYS A 1 200 ? -4.302 -20.784 -16.575 1.00 97.31 200 LYS A O 1
ATOM 1598 N N . LYS A 1 201 ? -2.184 -20.820 -17.312 1.00 97.88 201 LYS A N 1
ATOM 1599 C CA . LYS A 1 201 ? -2.279 -22.162 -17.928 1.00 97.88 201 LYS A CA 1
ATOM 1600 C C . LYS A 1 201 ? -2.544 -23.253 -16.885 1.00 97.88 201 LYS A C 1
ATOM 1602 O O . LYS A 1 201 ? -3.285 -24.192 -17.164 1.00 97.88 201 LYS A O 1
ATOM 1607 N N . CYS A 1 202 ? -2.010 -23.087 -15.677 1.00 98.38 202 CYS A N 1
ATOM 1608 C CA . CYS A 1 202 ? -2.287 -23.934 -14.516 1.00 98.38 202 CYS A CA 1
ATOM 1609 C C . CYS A 1 202 ? -3.626 -23.621 -13.820 1.00 98.38 202 CYS A C 1
ATOM 1611 O O . CYS A 1 202 ? -3.917 -24.224 -12.791 1.00 98.38 202 CYS A O 1
ATOM 1613 N N . LYS A 1 203 ? -4.453 -22.720 -14.373 1.00 97.94 203 LYS A N 1
ATOM 1614 C CA . LYS A 1 203 ? -5.759 -22.300 -13.831 1.00 97.94 203 LYS A CA 1
ATOM 1615 C C . LYS A 1 203 ? -5.686 -21.613 -12.459 1.00 97.94 203 LYS A C 1
ATOM 1617 O O . LYS A 1 203 ? -6.669 -21.620 -11.723 1.00 97.94 203 LYS A O 1
ATOM 1622 N N . ILE A 1 204 ? -4.545 -21.013 -12.118 1.00 97.69 204 ILE A N 1
ATOM 1623 C CA . ILE A 1 204 ? -4.430 -20.144 -10.942 1.00 97.69 204 ILE A CA 1
ATOM 1624 C C . ILE A 1 204 ? -5.154 -18.832 -11.251 1.00 97.69 204 ILE A C 1
ATOM 1626 O O . ILE A 1 204 ? -4.897 -18.218 -12.291 1.00 97.69 204 ILE A O 1
ATOM 1630 N N . ASP A 1 205 ? -6.049 -18.412 -10.354 1.00 96.00 205 ASP A N 1
ATOM 1631 C CA . ASP A 1 205 ? -6.736 -17.129 -10.478 1.00 96.00 205 ASP A CA 1
ATOM 1632 C C . ASP A 1 205 ? -5.726 -15.984 -10.355 1.00 96.00 205 ASP A C 1
ATOM 1634 O O . ASP A 1 205 ? -4.987 -15.871 -9.375 1.00 96.00 205 ASP A O 1
ATOM 1638 N N . MET A 1 206 ? -5.658 -15.162 -11.395 1.00 95.31 206 MET A N 1
ATOM 1639 C CA . MET A 1 206 ? -4.720 -14.057 -11.490 1.00 95.31 206 MET A CA 1
ATOM 1640 C C . MET A 1 206 ? -5.365 -12.887 -12.221 1.00 95.31 206 MET A C 1
ATOM 1642 O O . MET A 1 206 ? -6.047 -13.096 -13.231 1.00 95.31 206 MET A O 1
ATOM 1646 N N . PRO A 1 207 ? -5.054 -11.646 -11.810 1.00 96.38 207 PRO A N 1
ATOM 1647 C CA . PRO A 1 207 ? -5.451 -10.472 -12.566 1.00 96.38 207 PRO A CA 1
ATOM 1648 C C . PRO A 1 207 ? -4.914 -10.487 -13.999 1.00 96.38 207 PRO A C 1
ATOM 1650 O O . PRO A 1 207 ? -4.015 -11.247 -14.387 1.00 96.38 207 PRO A O 1
ATOM 1653 N N . GLU A 1 208 ? -5.462 -9.596 -14.813 1.00 97.12 208 GLU A N 1
ATOM 1654 C CA . GLU A 1 208 ? -4.931 -9.351 -16.144 1.00 97.12 208 GLU A CA 1
ATOM 1655 C C . GLU A 1 208 ? -3.464 -8.905 -16.060 1.00 97.12 208 GLU A C 1
ATOM 1657 O O . GLU A 1 208 ? -3.090 -8.106 -15.202 1.00 97.12 208 GLU A O 1
ATOM 1662 N N . THR A 1 209 ? -2.630 -9.459 -16.938 1.00 98.19 209 THR A N 1
ATOM 1663 C CA . THR A 1 209 ? -1.194 -9.175 -17.004 1.00 98.19 209 THR A CA 1
ATOM 1664 C C . THR A 1 209 ? -0.815 -8.855 -18.438 1.00 98.19 209 THR A C 1
ATOM 1666 O O . THR A 1 209 ? -1.365 -9.445 -19.369 1.00 98.19 209 THR A O 1
ATOM 1669 N N . LYS A 1 210 ? 0.117 -7.919 -18.614 1.00 97.69 210 LYS A N 1
ATOM 1670 C CA . LYS A 1 210 ? 0.651 -7.497 -19.912 1.00 97.69 210 LYS A CA 1
ATOM 1671 C C . LYS A 1 210 ? 2.165 -7.335 -19.814 1.00 97.69 210 LYS A C 1
ATOM 1673 O O . LYS A 1 210 ? 2.692 -7.015 -18.748 1.00 97.69 210 LYS A O 1
ATOM 1678 N N . LEU A 1 211 ? 2.841 -7.545 -20.939 1.00 97.94 211 LEU A N 1
ATOM 1679 C CA . LEU A 1 211 ? 4.232 -7.152 -21.125 1.00 97.94 211 LEU A CA 1
ATOM 1680 C C . LEU A 1 211 ? 4.244 -5.849 -21.924 1.00 97.94 211 LEU A C 1
ATOM 1682 O O . LEU A 1 211 ? 3.848 -5.829 -23.089 1.00 97.94 211 LEU A O 1
ATOM 1686 N N . PHE A 1 212 ? 4.636 -4.759 -21.275 1.00 96.19 212 PHE A N 1
ATOM 1687 C CA . PHE A 1 212 ? 4.702 -3.442 -21.894 1.00 96.19 212 PHE A CA 1
ATOM 1688 C C . PHE A 1 212 ? 5.980 -3.319 -22.722 1.00 96.19 212 PHE A C 1
ATOM 1690 O O . PHE A 1 212 ? 7.043 -3.716 -22.239 1.00 96.19 212 PHE A O 1
ATOM 1697 N N . PRO A 1 213 ? 5.895 -2.795 -23.956 1.00 94.94 213 PRO A N 1
ATOM 1698 C CA . PRO A 1 213 ? 7.042 -2.726 -24.847 1.00 94.94 213 PRO A CA 1
ATOM 1699 C C . PRO A 1 213 ? 8.125 -1.802 -24.284 1.00 94.94 213 PRO A C 1
ATOM 1701 O O . PRO A 1 213 ? 7.829 -0.785 -23.659 1.00 94.94 213 PRO A O 1
ATOM 1704 N N . SER A 1 214 ? 9.377 -2.156 -24.556 1.00 95.69 214 SER A N 1
ATOM 1705 C CA . SER A 1 214 ? 10.564 -1.370 -24.226 1.00 95.69 214 SER A CA 1
ATOM 1706 C C . SER A 1 214 ? 11.496 -1.340 -25.434 1.00 95.69 214 SER A C 1
ATOM 1708 O O . SER A 1 214 ? 11.561 -2.306 -26.197 1.00 95.69 214 SER A O 1
ATOM 1710 N N . LYS A 1 215 ? 12.229 -0.240 -25.619 1.00 95.75 215 LYS A N 1
ATOM 1711 C CA . LYS A 1 215 ? 13.326 -0.156 -26.599 1.00 95.75 215 LYS A CA 1
ATOM 1712 C C . LYS A 1 215 ? 14.660 -0.590 -25.998 1.00 95.75 215 LYS A C 1
ATOM 1714 O O . LYS A 1 215 ? 15.636 -0.736 -26.731 1.00 95.75 215 LYS A O 1
ATOM 1719 N N . ILE A 1 216 ? 14.728 -0.756 -24.675 1.00 94.56 216 ILE A N 1
ATOM 1720 C CA . ILE A 1 216 ? 15.973 -1.025 -23.951 1.00 94.56 216 ILE A CA 1
ATOM 1721 C C . ILE A 1 216 ? 15.983 -2.384 -23.242 1.00 94.56 216 ILE A C 1
ATOM 1723 O O . ILE A 1 216 ? 17.071 -2.860 -22.929 1.00 94.56 216 ILE A O 1
ATOM 1727 N N . SER A 1 217 ? 14.845 -3.028 -22.999 1.00 94.81 217 SER A N 1
ATOM 1728 C CA . SER A 1 217 ? 14.744 -4.398 -22.470 1.00 94.81 217 SER A CA 1
ATOM 1729 C C . SER A 1 217 ? 13.738 -5.227 -23.272 1.00 94.81 217 SER A C 1
ATOM 1731 O O . SER A 1 217 ? 13.146 -4.734 -24.230 1.00 94.81 217 SER A O 1
ATOM 1733 N N . SER A 1 218 ? 13.508 -6.479 -22.875 1.00 96.31 218 SER A N 1
ATOM 1734 C CA . SER A 1 218 ? 12.424 -7.291 -23.442 1.00 96.31 218 SER A CA 1
ATOM 1735 C C . SER A 1 218 ? 11.012 -6.863 -23.011 1.00 96.31 218 SER A C 1
ATOM 1737 O O . SER A 1 218 ? 10.029 -7.405 -23.512 1.00 96.31 218 SER A O 1
ATOM 1739 N N . GLY A 1 219 ? 10.888 -5.863 -22.133 1.00 96.94 219 GLY A N 1
ATOM 1740 C CA . GLY A 1 219 ? 9.620 -5.262 -21.725 1.00 96.94 219 GLY A CA 1
ATOM 1741 C C . GLY A 1 219 ? 9.432 -5.184 -20.211 1.00 96.94 219 GLY A C 1
ATOM 1742 O O . GLY A 1 219 ? 10.204 -5.739 -19.425 1.00 96.94 219 GLY A O 1
ATOM 1743 N N . TYR A 1 220 ? 8.379 -4.483 -19.796 1.00 97.44 220 TYR A N 1
ATOM 1744 C CA . TYR A 1 220 ? 8.034 -4.274 -18.389 1.00 97.44 220 TYR A CA 1
ATOM 1745 C C . TYR A 1 220 ? 6.799 -5.079 -18.007 1.00 97.44 220 TYR A C 1
ATOM 1747 O O . TYR A 1 220 ? 5.777 -5.039 -18.694 1.00 97.44 220 TYR A O 1
ATOM 1755 N N . PHE A 1 221 ? 6.875 -5.809 -16.896 1.00 98.06 221 PHE A N 1
ATOM 1756 C CA . PHE A 1 221 ? 5.717 -6.529 -16.385 1.00 98.06 221 PHE A CA 1
ATOM 1757 C C . PHE A 1 221 ? 4.704 -5.536 -15.829 1.00 98.06 221 PHE A C 1
ATOM 1759 O O . PHE A 1 221 ? 5.030 -4.752 -14.931 1.00 98.06 221 PHE A O 1
ATOM 1766 N N . GLY A 1 222 ? 3.466 -5.610 -16.305 1.00 97.56 222 GLY A N 1
ATOM 1767 C CA . GLY A 1 222 ? 2.362 -4.920 -15.668 1.00 97.56 222 GLY A CA 1
ATOM 1768 C C . GLY A 1 222 ? 1.193 -5.837 -15.358 1.00 97.56 222 GLY A C 1
ATOM 1769 O O . GLY A 1 222 ? 0.921 -6.824 -16.046 1.00 97.56 222 GLY A O 1
ATOM 1770 N N . ILE A 1 223 ? 0.508 -5.494 -14.277 1.00 97.62 223 ILE A N 1
ATOM 1771 C CA . ILE A 1 223 ? -0.596 -6.256 -13.713 1.00 97.62 223 ILE A CA 1
ATOM 1772 C C . ILE A 1 223 ? -1.721 -5.309 -13.320 1.00 97.62 223 ILE A C 1
ATOM 1774 O O . ILE A 1 223 ? -1.498 -4.286 -12.671 1.00 97.62 223 ILE A O 1
ATOM 1778 N N . LYS A 1 224 ? -2.941 -5.657 -13.713 1.00 96.75 224 LYS A N 1
ATOM 1779 C CA . LYS A 1 224 ? -4.139 -4.918 -13.342 1.00 96.75 224 LYS A CA 1
ATOM 1780 C C . LYS A 1 224 ? -4.400 -5.069 -11.847 1.00 96.75 224 LYS A C 1
ATOM 1782 O O . LYS A 1 224 ? -4.284 -6.162 -11.289 1.00 96.75 224 LYS A O 1
ATOM 1787 N N . ARG A 1 225 ? -4.764 -3.974 -11.188 1.00 95.75 225 ARG A N 1
ATOM 1788 C CA . ARG A 1 225 ? -5.076 -3.969 -9.757 1.00 95.75 225 ARG A CA 1
ATOM 1789 C C . ARG A 1 225 ? -6.364 -4.742 -9.486 1.00 95.75 225 ARG A C 1
ATOM 1791 O O . ARG A 1 225 ? -7.418 -4.401 -10.011 1.00 95.75 225 ARG A O 1
ATOM 1798 N N . PHE A 1 226 ? -6.291 -5.763 -8.632 1.00 95.75 226 PHE A N 1
ATOM 1799 C CA . PHE A 1 226 ? -7.474 -6.525 -8.212 1.00 95.75 226 PHE A CA 1
ATOM 1800 C C . PHE A 1 226 ? -8.311 -5.786 -7.164 1.00 95.75 226 PHE A C 1
ATOM 1802 O O . PHE A 1 226 ? -9.489 -6.077 -6.994 1.00 95.75 226 PHE A O 1
ATOM 1809 N N . ASP A 1 227 ? -7.723 -4.816 -6.463 1.00 95.50 227 ASP A N 1
ATOM 1810 C CA . ASP A 1 227 ? -8.371 -4.025 -5.417 1.00 95.50 227 ASP A CA 1
ATOM 1811 C C . ASP A 1 227 ? -9.136 -2.809 -5.973 1.00 95.50 227 ASP A C 1
ATOM 1813 O O . ASP A 1 227 ? -9.522 -1.894 -5.235 1.00 95.50 227 ASP A O 1
ATOM 1817 N N . ARG A 1 228 ? -9.363 -2.787 -7.290 1.00 94.75 228 ARG A N 1
ATOM 1818 C CA . ARG A 1 228 ? -10.082 -1.752 -8.034 1.00 94.75 228 ARG A CA 1
ATOM 1819 C C . ARG A 1 228 ? -11.089 -2.424 -8.962 1.00 94.75 228 ARG A C 1
ATOM 1821 O O . ARG A 1 228 ? -10.728 -3.248 -9.795 1.00 94.75 228 ARG A O 1
ATOM 1828 N N . LYS A 1 229 ? -12.369 -2.077 -8.823 1.00 92.25 229 LYS A N 1
ATOM 1829 C CA . LYS A 1 229 ? -13.455 -2.618 -9.647 1.00 92.25 229 LYS A CA 1
ATOM 1830 C C . LYS A 1 229 ? -14.195 -1.495 -10.356 1.00 92.25 229 LYS A C 1
ATOM 1832 O O . LYS A 1 229 ? -14.874 -0.699 -9.712 1.00 92.25 229 LYS A O 1
ATOM 1837 N N . LYS A 1 230 ? -14.114 -1.472 -11.686 1.00 90.06 230 LYS A N 1
ATOM 1838 C CA . LYS A 1 230 ? -14.916 -0.577 -12.524 1.00 90.06 230 LYS A CA 1
ATOM 1839 C C . LYS A 1 230 ? -16.386 -0.990 -12.462 1.00 90.06 230 LYS A C 1
ATOM 1841 O O . LYS A 1 230 ? -16.724 -2.149 -12.707 1.00 90.06 230 LYS A O 1
ATOM 1846 N N . LEU A 1 231 ? -17.248 -0.060 -12.072 1.00 89.06 231 LEU A N 1
ATOM 1847 C CA . LEU A 1 231 ? -18.696 -0.243 -12.053 1.00 89.06 231 LEU A CA 1
ATOM 1848 C C . LEU A 1 231 ? -19.294 0.114 -13.420 1.00 89.06 231 LEU A C 1
ATOM 1850 O O . LEU A 1 231 ? -18.669 0.809 -14.221 1.00 89.06 231 LEU A O 1
ATOM 1854 N N . SER A 1 232 ? -20.527 -0.328 -13.681 1.00 88.12 232 SER A N 1
ATOM 1855 C CA . SER A 1 232 ? -21.264 -0.003 -14.916 1.00 88.12 232 SER A CA 1
ATOM 1856 C C . SER A 1 232 ? -21.479 1.502 -15.112 1.00 88.12 232 SER A C 1
ATOM 1858 O O . SER A 1 232 ? -21.592 1.966 -16.239 1.00 88.12 232 SER A O 1
ATOM 1860 N N . THR A 1 233 ? -21.477 2.267 -14.021 1.00 87.00 233 THR A N 1
ATOM 1861 C CA . THR A 1 233 ? -21.523 3.736 -13.989 1.00 87.00 233 THR A CA 1
ATOM 1862 C C . THR A 1 233 ? -20.228 4.403 -14.460 1.00 87.00 233 THR A C 1
ATOM 1864 O O . THR A 1 233 ? -20.183 5.622 -14.574 1.00 87.00 233 THR A O 1
ATOM 1867 N N . GLY A 1 234 ? -19.153 3.639 -14.678 1.00 83.56 234 GLY A N 1
ATOM 1868 C CA . GLY A 1 234 ? -17.820 4.152 -15.001 1.00 83.56 234 GLY A CA 1
ATOM 1869 C C . GLY A 1 234 ? -16.983 4.557 -13.783 1.00 83.56 234 GLY A C 1
ATOM 1870 O O . GLY A 1 234 ? -15.793 4.822 -13.936 1.00 83.56 234 GLY A O 1
ATOM 1871 N N . THR A 1 235 ? -17.553 4.556 -12.573 1.00 86.94 235 THR A N 1
ATOM 1872 C CA . THR A 1 235 ? -16.812 4.835 -11.334 1.00 86.94 235 THR A CA 1
ATOM 1873 C C . THR A 1 235 ? -15.994 3.624 -10.884 1.00 86.94 235 THR A C 1
ATOM 1875 O O . THR A 1 235 ? -16.386 2.472 -11.090 1.00 86.94 235 THR A O 1
ATOM 1878 N N . ILE A 1 236 ? -14.843 3.870 -10.254 1.00 89.69 236 ILE A N 1
ATOM 1879 C CA . ILE A 1 236 ? -14.013 2.815 -9.665 1.00 89.69 236 ILE A CA 1
ATOM 1880 C C . ILE A 1 236 ? -14.408 2.620 -8.203 1.00 89.69 236 ILE A C 1
ATOM 1882 O O . ILE A 1 236 ? -14.265 3.524 -7.384 1.00 89.69 236 ILE A O 1
ATOM 1886 N N . ARG A 1 237 ? -14.858 1.414 -7.858 1.00 93.56 237 ARG A N 1
ATOM 1887 C CA . ARG A 1 237 ? -15.031 0.979 -6.472 1.00 93.56 237 ARG A CA 1
ATOM 1888 C C . ARG A 1 237 ? -13.734 0.359 -5.971 1.00 93.56 237 ARG A C 1
ATOM 1890 O O . ARG A 1 237 ? -13.238 -0.597 -6.570 1.00 93.56 237 ARG A O 1
ATOM 1897 N N . LYS A 1 238 ? -13.213 0.845 -4.846 1.00 95.31 238 LYS A N 1
ATOM 1898 C CA . LYS A 1 238 ? -12.072 0.216 -4.175 1.00 95.31 238 LYS A CA 1
ATOM 1899 C C . LYS A 1 238 ? -12.554 -0.983 -3.356 1.00 95.31 238 LYS A C 1
ATOM 1901 O O . LYS A 1 238 ? -13.586 -0.908 -2.677 1.00 95.31 238 LYS A O 1
ATOM 1906 N N . LEU A 1 239 ? -11.828 -2.094 -3.426 1.00 96.06 239 LEU A N 1
ATOM 1907 C CA . LEU A 1 239 ? -12.138 -3.310 -2.672 1.00 96.06 239 LEU A CA 1
ATOM 1908 C C . LEU A 1 239 ? -11.271 -3.385 -1.419 1.00 96.06 239 LEU A C 1
ATOM 1910 O O . LEU A 1 239 ? -10.073 -3.109 -1.467 1.00 96.06 239 LEU A O 1
ATOM 1914 N N . HIS A 1 240 ? -11.898 -3.712 -0.286 1.00 96.12 240 HIS A N 1
ATOM 1915 C CA . HIS A 1 240 ? -11.164 -3.880 0.963 1.00 96.12 240 HIS A CA 1
ATOM 1916 C C . HIS A 1 240 ? -10.296 -5.127 0.867 1.00 96.12 240 HIS A C 1
ATOM 1918 O O . HIS A 1 240 ? -10.756 -6.166 0.397 1.00 96.12 240 HIS A O 1
ATOM 1924 N N . MET A 1 241 ? -9.058 -5.011 1.321 1.00 94.94 241 MET A N 1
ATOM 1925 C CA . MET A 1 241 ? -8.131 -6.121 1.451 1.00 94.94 241 MET A CA 1
ATOM 1926 C C . MET A 1 241 ? -7.185 -5.835 2.610 1.00 94.94 241 MET A C 1
ATOM 1928 O O . MET A 1 241 ? -6.977 -4.682 2.983 1.00 94.94 241 MET A O 1
ATOM 1932 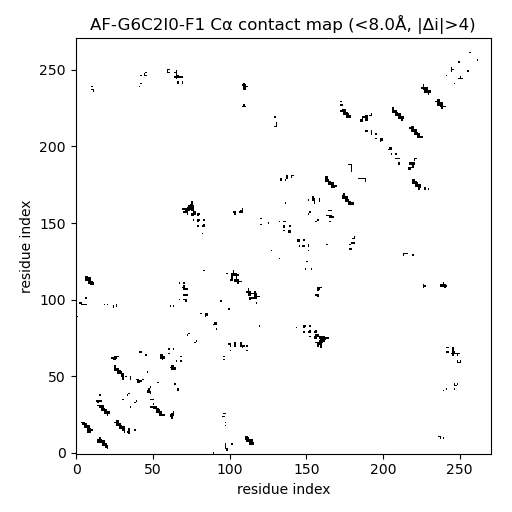N N . ILE A 1 242 ? -6.617 -6.899 3.154 1.00 94.88 242 ILE A N 1
ATOM 1933 C CA . ILE A 1 242 ? -5.597 -6.857 4.191 1.00 94.88 242 ILE A CA 1
ATOM 1934 C C . ILE A 1 242 ? -4.608 -7.979 3.888 1.00 94.88 242 ILE A C 1
ATOM 1936 O O . ILE A 1 242 ? -5.005 -9.070 3.470 1.00 94.88 242 ILE A O 1
ATOM 1940 N N . SER A 1 243 ? -3.320 -7.697 4.017 1.00 95.12 243 SER A N 1
ATOM 1941 C CA . SER A 1 243 ? -2.275 -8.701 3.899 1.00 95.12 243 SER A CA 1
ATOM 1942 C C . SER A 1 243 ? -2.324 -9.644 5.104 1.00 95.12 243 SER A C 1
ATOM 1944 O O . SER A 1 243 ? -2.857 -9.310 6.163 1.00 95.12 243 SER A O 1
ATOM 1946 N N . VAL A 1 244 ? -1.738 -10.835 4.978 1.00 95.88 244 VAL A N 1
ATOM 1947 C CA . VAL A 1 244 ? -1.604 -11.754 6.122 1.00 95.88 244 VAL A CA 1
ATOM 1948 C C . VAL A 1 244 ? -0.818 -11.097 7.262 1.00 95.88 244 VAL A C 1
ATOM 1950 O O . VAL A 1 244 ? -1.189 -11.237 8.423 1.00 95.88 244 VAL A O 1
ATOM 1953 N N . SER A 1 245 ? 0.233 -10.347 6.918 1.00 95.38 245 SER A N 1
ATOM 1954 C CA . SER A 1 245 ? 1.051 -9.580 7.862 1.00 95.38 245 SER A CA 1
ATOM 1955 C C . SER A 1 245 ? 0.190 -8.590 8.650 1.00 95.38 245 SER A C 1
ATOM 1957 O O . SER A 1 245 ? 0.198 -8.613 9.882 1.00 95.38 245 SER A O 1
ATOM 1959 N N . GLY A 1 246 ? -0.623 -7.794 7.949 1.00 95.56 246 GLY A N 1
ATOM 1960 C CA . GLY A 1 246 ? -1.523 -6.827 8.566 1.00 95.56 246 GLY A CA 1
ATOM 1961 C C . GLY A 1 246 ? -2.638 -7.473 9.394 1.00 95.56 246 GLY A C 1
ATOM 1962 O O . GLY A 1 246 ? -3.001 -6.959 10.448 1.00 95.56 246 GLY A O 1
ATOM 1963 N N . LEU A 1 247 ? -3.169 -8.614 8.950 1.00 96.31 247 LEU A N 1
ATOM 1964 C CA . LEU A 1 247 ? -4.279 -9.301 9.614 1.00 96.31 247 LEU A CA 1
ATOM 1965 C C . LEU A 1 247 ? -3.866 -10.042 10.888 1.00 96.31 247 LEU A C 1
ATOM 1967 O O . LEU A 1 247 ? -4.643 -10.095 11.840 1.00 96.31 247 LEU A O 1
ATOM 1971 N N . LEU A 1 248 ? -2.668 -10.629 10.896 1.00 96.12 248 LEU A N 1
ATOM 1972 C CA . LEU A 1 248 ? -2.124 -11.365 12.041 1.00 96.12 248 LEU A CA 1
ATOM 1973 C C . LEU A 1 248 ? -1.266 -10.496 12.968 1.00 96.12 248 LEU A C 1
ATOM 1975 O O . LEU A 1 248 ? -0.711 -11.013 13.934 1.00 96.12 248 LEU A O 1
ATOM 1979 N N . GLU A 1 249 ? -1.150 -9.196 12.689 1.00 96.50 249 GLU A N 1
ATOM 1980 C CA . GLU A 1 249 ? -0.296 -8.267 13.439 1.00 96.50 249 GLU A CA 1
ATOM 1981 C C . GLU A 1 249 ? 1.158 -8.757 13.543 1.00 96.50 249 GLU A C 1
ATOM 1983 O O . GLU A 1 249 ? 1.757 -8.794 14.620 1.00 96.50 249 GLU A O 1
ATOM 1988 N N . THR A 1 250 ? 1.726 -9.166 12.405 1.00 95.38 250 THR A N 1
ATOM 1989 C CA . THR A 1 250 ? 3.063 -9.766 12.319 1.00 95.38 250 THR A CA 1
ATOM 1990 C C . THR A 1 250 ? 3.901 -9.130 11.216 1.00 95.38 250 THR A C 1
ATOM 1992 O O . THR A 1 250 ? 3.370 -8.759 10.178 1.00 95.38 250 THR A O 1
ATOM 1995 N N . SER A 1 251 ? 5.218 -9.004 11.400 1.00 91.50 251 SER A N 1
ATOM 1996 C CA . SER A 1 251 ? 6.100 -8.394 10.397 1.00 91.50 251 SER A CA 1
ATOM 1997 C C . SER A 1 251 ? 6.438 -9.359 9.260 1.00 91.50 251 SER A C 1
ATOM 1999 O O . SER A 1 251 ? 7.030 -10.406 9.500 1.00 91.50 251 SER A O 1
ATOM 2001 N N . HIS A 1 252 ? 6.216 -8.951 8.005 1.00 88.81 252 HIS A N 1
ATOM 2002 C CA . HIS A 1 252 ? 6.703 -9.676 6.820 1.00 88.81 252 HIS A CA 1
ATOM 2003 C C . HIS A 1 252 ? 8.232 -9.671 6.667 1.00 88.81 252 HIS A C 1
ATOM 2005 O O . HIS A 1 252 ? 8.763 -10.320 5.768 1.00 88.81 252 HIS A O 1
ATOM 2011 N N . ARG A 1 253 ? 8.955 -8.927 7.515 1.00 88.31 253 ARG A N 1
ATOM 2012 C CA . ARG A 1 253 ? 10.426 -8.886 7.522 1.00 88.31 253 ARG A CA 1
ATOM 2013 C C . ARG A 1 253 ? 11.055 -10.022 8.322 1.00 88.31 253 ARG A C 1
ATOM 2015 O O . ARG A 1 253 ? 12.270 -10.192 8.262 1.00 88.31 253 ARG A O 1
ATOM 2022 N N . ILE A 1 254 ? 10.254 -10.760 9.086 1.00 89.00 254 ILE A N 1
ATOM 2023 C CA . ILE A 1 254 ? 10.714 -11.846 9.944 1.00 89.00 254 ILE A CA 1
ATOM 2024 C C . ILE A 1 254 ? 10.058 -13.136 9.441 1.00 89.00 254 ILE A C 1
ATOM 2026 O O . ILE A 1 254 ? 8.843 -13.156 9.261 1.00 89.00 254 ILE A O 1
ATOM 2030 N N . PRO A 1 255 ? 10.821 -14.217 9.204 1.00 88.81 255 PRO A N 1
ATOM 2031 C CA . PRO A 1 255 ? 10.252 -15.496 8.794 1.00 88.81 255 PRO A CA 1
ATOM 2032 C C . PRO A 1 255 ? 9.586 -16.168 10.001 1.00 88.81 255 PRO A C 1
ATOM 2034 O O . PRO A 1 255 ? 10.201 -16.980 10.686 1.00 88.81 255 PRO A O 1
ATOM 2037 N N . ASN A 1 256 ? 8.351 -15.774 10.305 1.00 91.75 256 ASN A N 1
ATOM 2038 C CA . ASN A 1 256 ? 7.630 -16.202 11.507 1.00 91.75 256 ASN A CA 1
ATOM 2039 C C . ASN A 1 256 ? 6.245 -16.801 11.237 1.00 91.75 256 ASN A C 1
ATOM 2041 O O . ASN A 1 256 ? 5.480 -16.982 12.179 1.00 91.75 256 ASN A O 1
ATOM 2045 N N . LEU A 1 257 ? 5.941 -17.095 9.974 1.00 94.19 257 LEU A N 1
ATOM 2046 C CA . LEU A 1 257 ? 4.748 -17.821 9.559 1.00 94.19 257 LEU A CA 1
ATOM 2047 C C . LEU A 1 257 ? 5.158 -19.013 8.700 1.00 94.19 257 LEU A C 1
ATOM 2049 O O . LEU A 1 257 ? 6.081 -18.904 7.885 1.00 94.19 257 LEU A O 1
ATOM 2053 N N . ASP A 1 258 ? 4.432 -20.114 8.841 1.00 94.81 258 ASP A N 1
ATOM 2054 C CA . ASP A 1 258 ? 4.540 -21.280 7.973 1.00 94.81 258 ASP A CA 1
ATOM 2055 C C . ASP A 1 258 ? 3.227 -21.571 7.217 1.00 94.81 258 ASP A C 1
ATOM 2057 O O . ASP A 1 258 ? 2.235 -20.845 7.307 1.00 94.81 258 ASP A O 1
ATOM 2061 N N . TYR A 1 259 ? 3.212 -22.638 6.415 1.00 95.56 259 TYR A N 1
ATOM 2062 C CA . TYR A 1 259 ? 2.016 -23.013 5.659 1.00 95.56 259 TYR A CA 1
ATOM 2063 C C . TYR A 1 259 ? 0.847 -23.477 6.543 1.00 95.56 259 TYR A C 1
ATOM 2065 O O . TYR A 1 259 ? -0.301 -23.313 6.128 1.00 95.56 259 TYR A O 1
ATOM 2073 N N . ASN A 1 260 ? 1.099 -24.036 7.731 1.00 96.38 260 ASN A N 1
ATOM 2074 C CA . ASN A 1 260 ? 0.035 -24.439 8.651 1.00 96.38 260 ASN A CA 1
ATOM 2075 C C . ASN A 1 260 ? -0.690 -23.207 9.193 1.00 96.38 260 ASN A C 1
ATOM 2077 O O . ASN A 1 260 ? -1.923 -23.191 9.194 1.00 96.38 260 ASN A O 1
ATOM 2081 N N . ASP A 1 261 ? 0.056 -22.160 9.558 1.00 95.25 261 ASP A N 1
ATOM 2082 C CA . ASP A 1 261 ? -0.513 -20.882 9.998 1.00 95.25 261 ASP A CA 1
ATOM 2083 C C . ASP A 1 261 ? -1.439 -20.297 8.920 1.00 95.25 261 ASP A C 1
ATOM 2085 O O . ASP A 1 261 ? -2.584 -19.922 9.192 1.00 95.25 261 ASP A O 1
ATOM 2089 N N . LEU A 1 262 ? -0.977 -20.277 7.663 1.00 95.62 262 LEU A N 1
ATOM 2090 C CA . LEU A 1 262 ? -1.745 -19.752 6.528 1.00 95.62 262 LEU A CA 1
ATOM 2091 C C . LEU A 1 262 ? -3.003 -20.581 6.231 1.00 95.62 262 LEU A C 1
ATOM 2093 O O . LEU A 1 262 ? -4.065 -20.019 5.941 1.00 95.62 262 LEU A O 1
ATOM 2097 N N . MET A 1 263 ? -2.912 -21.911 6.313 1.00 96.06 263 MET A N 1
ATOM 2098 C CA . MET A 1 263 ? -4.061 -22.800 6.124 1.00 96.06 263 MET A CA 1
ATOM 2099 C C . MET A 1 263 ? -5.090 -22.632 7.245 1.00 96.06 263 MET A C 1
ATOM 2101 O O . MET A 1 263 ? -6.287 -22.541 6.967 1.00 96.06 263 MET A O 1
ATOM 2105 N N . GLN A 1 264 ? -4.643 -22.528 8.499 1.00 95.62 264 GLN A N 1
ATOM 2106 C CA . GLN A 1 264 ? -5.529 -22.322 9.642 1.00 95.62 264 GLN A CA 1
ATOM 2107 C C . GLN A 1 264 ? -6.213 -20.952 9.588 1.00 95.62 264 GLN A C 1
ATOM 2109 O O . GLN A 1 264 ? -7.419 -20.858 9.834 1.00 95.62 264 GLN A O 1
ATOM 2114 N N . LEU A 1 265 ? -5.475 -19.903 9.212 1.00 95.06 265 LEU A N 1
ATOM 2115 C CA . LEU A 1 265 ? -6.030 -18.574 8.974 1.00 95.06 265 LEU A CA 1
ATOM 2116 C C . LEU A 1 265 ? -7.113 -18.616 7.891 1.00 95.06 265 LEU A C 1
ATOM 2118 O O . LEU A 1 265 ? -8.227 -18.146 8.115 1.00 95.06 265 LEU A O 1
ATOM 2122 N N . THR A 1 266 ? -6.812 -19.226 6.743 1.00 93.88 266 THR A N 1
ATOM 2123 C CA . THR A 1 266 ? -7.762 -19.354 5.628 1.00 93.88 266 THR A CA 1
ATOM 2124 C C . THR A 1 266 ? -9.031 -20.079 6.069 1.00 93.88 266 THR A C 1
ATOM 2126 O O . THR A 1 266 ? -10.137 -19.595 5.828 1.00 93.88 266 THR A O 1
ATOM 2129 N N . LEU A 1 267 ? -8.884 -21.200 6.782 1.00 94.56 267 LEU A N 1
ATOM 2130 C CA . LEU A 1 267 ? -10.003 -21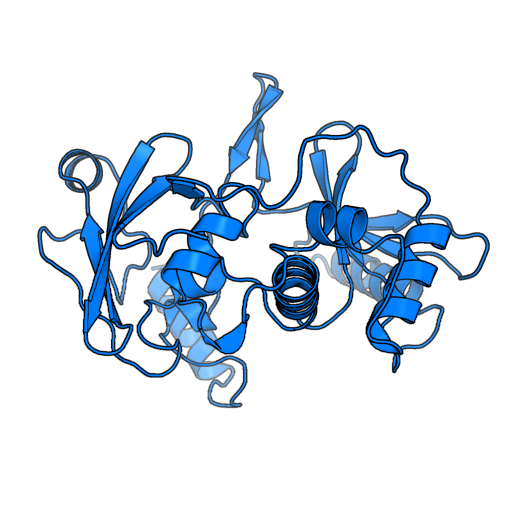.964 7.325 1.00 94.56 267 LEU A CA 1
ATOM 2131 C C . LEU A 1 267 ? -10.845 -21.132 8.305 1.00 94.56 267 LEU A C 1
ATOM 2133 O O . LEU A 1 267 ? -12.060 -21.260 8.325 1.00 94.56 267 LEU A O 1
ATOM 2137 N N . ASN A 1 268 ? -10.234 -20.277 9.125 1.00 93.19 268 ASN A N 1
ATOM 2138 C CA . ASN A 1 268 ? -10.972 -19.448 10.080 1.00 93.19 268 ASN A CA 1
ATOM 2139 C C . ASN A 1 268 ? -11.687 -18.251 9.438 1.00 93.19 268 ASN A C 1
ATOM 2141 O O . ASN A 1 268 ? -12.687 -17.801 9.988 1.00 93.19 268 ASN A O 1
ATOM 2145 N N . LEU A 1 269 ? -11.197 -17.747 8.303 1.00 89.88 269 LEU A N 1
ATOM 2146 C CA . LEU A 1 269 ? -11.815 -16.633 7.572 1.00 89.88 269 LEU A CA 1
ATOM 2147 C C . LEU A 1 26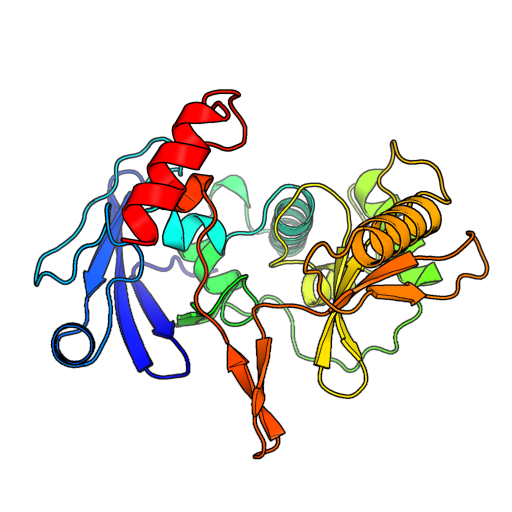9 ? -12.936 -17.062 6.622 1.00 89.88 269 LEU A C 1
ATOM 2149 O O . LEU A 1 269 ? -13.751 -16.229 6.239 1.00 89.88 269 LEU A O 1
ATOM 2153 N N . THR A 1 270 ? -12.940 -18.328 6.200 1.00 89.06 270 THR A N 1
ATOM 2154 C CA . THR A 1 270 ? -13.853 -18.851 5.166 1.00 89.06 270 THR A CA 1
ATOM 2155 C C . THR A 1 270 ? -14.918 -19.813 5.699 1.00 89.06 270 THR A C 1
ATOM 2157 O O . THR A 1 270 ? -15.681 -20.361 4.906 1.00 89.06 270 THR A O 1
ATOM 2160 N N . LYS A 1 271 ? -14.973 -20.015 7.021 1.00 81.25 271 LYS A N 1
ATOM 2161 C CA . LYS A 1 271 ? -16.098 -20.673 7.708 1.00 81.25 271 LYS A CA 1
ATOM 2162 C C . LYS A 1 271 ? -17.346 -19.802 7.664 1.00 81.25 271 LYS A C 1
ATOM 2164 O O . LYS A 1 271 ? -18.430 -20.389 7.470 1.00 81.25 271 LYS A O 1
#

Secondary structure (DSSP, 8-state):
-PPP-EEEEEETTEEEEEEEE-GGG-EEEEE-HHHHHH---SBTTTB-S-SSEE---STTTTTS-HHHHTTS--HHHHHHHHHHHHHTT--GGG--HHHHHHHHTTSSSSSEEEES---SS--------HHHHHHHHHHHHHSS--TTHHHHHHHHTT--SSS-EEEEEETTEEEEEE---TTS-TTHHHHHHHHHHHHHHTT-----EEEE--SSSS-EEEEE-TTEEE-TTSPEEEPP---HHHHTT--TTS----HHHHHHHHHHH--

Mean predicted aligned error: 4.58 Å